Protein AF-A0A662TRU1-F1 (afdb_monomer_lite)

Structure (mmCIF, N/CA/C/O backbone):
data_AF-A0A662TRU1-F1
#
_entry.id   AF-A0A662TRU1-F1
#
loop_
_atom_site.group_PDB
_atom_site.id
_atom_site.type_symbol
_atom_site.label_atom_id
_atom_site.label_alt_id
_atom_site.label_comp_id
_atom_site.label_asym_id
_atom_site.label_entity_id
_atom_site.label_seq_id
_atom_site.pdbx_PDB_ins_code
_atom_site.Cartn_x
_atom_site.Cartn_y
_atom_site.Cartn_z
_atom_site.occupancy
_atom_site.B_iso_or_equiv
_atom_site.auth_seq_id
_atom_site.auth_comp_id
_atom_site.auth_asym_id
_atom_site.auth_atom_id
_atom_site.pdbx_PDB_model_num
ATOM 1 N N . MET A 1 1 ? 1.815 20.758 -7.446 1.00 25.19 1 MET A N 1
ATOM 2 C CA . MET A 1 1 ? 1.432 19.736 -8.444 1.00 25.19 1 MET A CA 1
ATOM 3 C C . MET A 1 1 ? 1.301 18.422 -7.686 1.00 25.19 1 MET A C 1
ATOM 5 O O . MET A 1 1 ? 2.319 17.858 -7.315 1.00 25.19 1 MET A O 1
ATOM 9 N N . ALA A 1 2 ? 0.082 18.032 -7.305 1.00 20.72 2 ALA A N 1
ATOM 10 C CA . ALA A 1 2 ? -0.141 16.818 -6.522 1.00 20.72 2 ALA A CA 1
ATOM 11 C C . ALA A 1 2 ? 0.012 15.602 -7.445 1.00 20.72 2 ALA A C 1
ATOM 13 O O . ALA A 1 2 ? -0.717 15.476 -8.427 1.00 20.72 2 ALA A O 1
ATOM 14 N N . LEU A 1 3 ? 1.005 14.757 -7.174 1.00 23.16 3 LEU A N 1
ATOM 15 C CA . LEU A 1 3 ? 1.163 13.472 -7.842 1.00 23.16 3 LEU A CA 1
ATOM 16 C C . LEU A 1 3 ? 0.065 12.549 -7.297 1.00 23.16 3 LEU A C 1
ATOM 18 O O . LEU A 1 3 ? 0.133 12.122 -6.147 1.00 23.16 3 LEU A O 1
ATOM 22 N N . VAL A 1 4 ? -0.972 12.288 -8.092 1.00 24.61 4 VAL A N 1
ATOM 23 C CA . VAL A 1 4 ? -2.003 11.306 -7.741 1.00 24.61 4 VAL A CA 1
ATOM 24 C C . VAL A 1 4 ? -1.426 9.926 -8.036 1.00 24.61 4 VAL A C 1
ATOM 26 O O . VAL A 1 4 ? -1.382 9.490 -9.183 1.00 24.61 4 VAL A O 1
ATOM 29 N N . VAL A 1 5 ? -0.919 9.257 -6.999 1.00 34.00 5 VAL A N 1
ATOM 30 C CA . VAL A 1 5 ? -0.499 7.855 -7.085 1.00 34.00 5 VAL A CA 1
ATOM 31 C C . VAL A 1 5 ? -1.750 6.991 -6.972 1.00 34.00 5 VAL A C 1
ATOM 33 O O . VAL A 1 5 ? -2.241 6.713 -5.875 1.00 34.00 5 VAL A O 1
ATOM 36 N N . VAL A 1 6 ? -2.282 6.590 -8.127 1.00 34.53 6 VAL A N 1
ATOM 37 C CA . VAL A 1 6 ? -3.329 5.568 -8.208 1.00 34.53 6 VAL A CA 1
ATOM 38 C C . VAL A 1 6 ? -2.664 4.213 -7.985 1.00 34.53 6 VAL A C 1
ATOM 40 O O . VAL A 1 6 ? -2.039 3.646 -8.878 1.00 34.53 6 VAL A O 1
ATOM 43 N N . LEU A 1 7 ? -2.766 3.706 -6.759 1.00 38.41 7 LEU A N 1
ATOM 44 C CA . LEU A 1 7 ? -2.384 2.340 -6.426 1.00 38.41 7 LEU A CA 1
ATOM 45 C C . LEU A 1 7 ? -3.521 1.417 -6.876 1.00 38.41 7 LEU A C 1
ATOM 47 O O . LEU A 1 7 ? -4.502 1.219 -6.165 1.00 38.41 7 LEU A O 1
ATOM 51 N N . ALA A 1 8 ? -3.409 0.871 -8.087 1.00 36.41 8 ALA A N 1
ATOM 52 C CA . ALA A 1 8 ? -4.296 -0.192 -8.541 1.00 36.41 8 ALA A CA 1
ATOM 53 C C . ALA A 1 8 ? -3.913 -1.500 -7.831 1.00 36.41 8 ALA A C 1
ATOM 55 O O . ALA A 1 8 ? -3.116 -2.293 -8.329 1.00 36.41 8 ALA A O 1
ATOM 56 N N . ALA A 1 9 ? -4.466 -1.716 -6.637 1.00 34.03 9 ALA A N 1
ATOM 57 C CA . ALA A 1 9 ? -4.421 -3.005 -5.958 1.00 34.03 9 ALA A CA 1
ATOM 58 C C . ALA A 1 9 ? -5.439 -3.939 -6.622 1.00 34.03 9 ALA A C 1
ATOM 60 O O . ALA A 1 9 ? -6.572 -4.100 -6.174 1.00 34.03 9 ALA A O 1
ATOM 61 N N . SER A 1 10 ? -5.057 -4.528 -7.747 1.00 32.66 10 SER A N 1
ATOM 62 C CA . SER A 1 10 ? -5.876 -5.533 -8.400 1.00 32.66 10 SER A CA 1
ATOM 63 C C . SER A 1 10 ? -5.658 -6.875 -7.692 1.00 32.66 10 SER A C 1
ATOM 65 O O . SER A 1 10 ? -4.722 -7.610 -8.009 1.00 32.66 10 SER A O 1
ATOM 67 N N . LEU A 1 11 ? -6.495 -7.169 -6.692 1.00 26.73 11 LEU A N 1
ATOM 68 C CA . LEU A 1 11 ? -6.514 -8.446 -5.971 1.00 26.73 11 LEU A CA 1
ATOM 69 C C . LEU A 1 11 ? -7.155 -9.504 -6.881 1.00 26.73 11 LEU A C 1
ATOM 71 O O . LEU A 1 11 ? -8.337 -9.824 -6.797 1.00 26.73 11 LEU A O 1
ATOM 75 N N . LEU A 1 12 ? -6.382 -9.945 -7.865 1.00 31.48 12 LEU A N 1
ATOM 76 C CA . LEU A 1 12 ? -6.855 -10.778 -8.955 1.00 31.48 12 LEU A CA 1
ATOM 77 C C . LEU A 1 12 ? -6.530 -12.233 -8.627 1.00 31.48 12 LEU A C 1
ATOM 79 O O . LEU A 1 12 ? -5.406 -12.679 -8.823 1.00 31.48 12 LEU A O 1
ATOM 83 N N . LEU A 1 13 ? -7.534 -12.999 -8.196 1.00 29.88 13 LEU A N 1
ATOM 84 C CA . LEU A 1 13 ? -7.424 -14.450 -7.990 1.00 29.88 13 LEU A CA 1
ATOM 85 C C . LEU A 1 13 ? -7.214 -15.250 -9.304 1.00 29.88 13 LEU A C 1
ATOM 87 O O . LEU A 1 13 ? -7.362 -16.465 -9.315 1.00 29.88 13 LEU A O 1
ATOM 91 N N . SER A 1 14 ? -6.876 -14.590 -10.417 1.00 32.28 14 SER A N 1
ATOM 92 C CA . SER A 1 14 ? -6.551 -15.218 -11.714 1.00 32.28 14 SER A CA 1
ATOM 93 C C . SER A 1 14 ? -6.089 -14.246 -12.808 1.00 32.28 14 SER A C 1
ATOM 95 O O . SER A 1 14 ? -5.758 -14.675 -13.912 1.00 32.28 14 SER A O 1
ATOM 97 N N . ALA A 1 15 ? -6.069 -12.941 -12.562 1.00 33.22 15 ALA A N 1
ATOM 98 C CA . ALA A 1 15 ? -5.999 -11.966 -13.638 1.00 33.22 15 ALA A CA 1
ATOM 99 C C . ALA A 1 15 ? -4.616 -11.273 -13.683 1.00 33.22 15 ALA A C 1
ATOM 101 O O . ALA A 1 15 ? -4.182 -10.561 -12.782 1.00 33.22 15 ALA A O 1
ATOM 102 N N . ARG A 1 16 ? -3.887 -11.537 -14.770 1.00 38.25 16 ARG A N 1
ATOM 103 C CA . ARG A 1 16 ? -2.621 -10.896 -15.133 1.00 38.25 16 ARG A CA 1
ATOM 104 C C . ARG A 1 16 ? -2.857 -9.506 -15.726 1.00 38.25 16 ARG A C 1
ATOM 106 O O . ARG A 1 16 ? -3.224 -9.393 -16.890 1.00 38.25 16 ARG A O 1
ATOM 113 N N . GLY A 1 17 ? -2.515 -8.448 -14.996 1.00 42.28 17 GLY A N 1
ATOM 114 C CA . GLY A 1 17 ? -2.128 -7.196 -15.651 1.00 42.28 17 GLY A CA 1
ATOM 115 C C . GLY A 1 17 ? -0.817 -7.435 -16.402 1.00 42.28 17 GLY A C 1
ATOM 116 O O . GLY A 1 17 ? 0.243 -7.496 -15.776 1.00 42.28 17 GLY A O 1
ATOM 117 N N . GLN A 1 18 ? -0.878 -7.670 -17.715 1.00 41.38 18 GLN A N 1
ATOM 118 C CA . GLN A 1 18 ? 0.330 -7.898 -18.504 1.00 41.38 18 GLN A CA 1
ATOM 119 C C . GLN A 1 18 ? 1.016 -6.559 -18.809 1.00 41.38 18 GLN A C 1
ATOM 121 O O . GLN A 1 18 ? 0.368 -5.668 -19.359 1.00 41.38 18 GLN A O 1
ATOM 126 N N . PRO A 1 19 ? 2.317 -6.390 -18.493 1.00 41.19 19 PRO A N 1
ATOM 127 C CA . PRO A 1 19 ? 3.105 -5.372 -19.172 1.00 41.19 19 PRO A CA 1
ATOM 128 C C . PRO A 1 19 ? 3.114 -5.704 -20.667 1.00 41.19 19 PRO A C 1
ATOM 130 O O . PRO A 1 19 ? 3.144 -6.872 -21.052 1.00 41.19 19 PRO A O 1
ATOM 133 N N . TYR A 1 20 ? 3.082 -4.671 -21.495 1.00 44.59 20 TYR A N 1
ATOM 134 C CA . TYR A 1 20 ? 3.119 -4.777 -22.947 1.00 44.59 20 TYR A CA 1
ATOM 135 C C . TYR A 1 20 ? 4.378 -5.537 -23.424 1.00 44.59 20 TYR A C 1
ATOM 137 O O . TYR A 1 20 ? 5.466 -4.967 -23.476 1.00 44.59 20 TYR A O 1
ATOM 145 N N . GLU A 1 21 ? 4.248 -6.817 -23.788 1.00 40.78 21 GLU A N 1
ATOM 146 C CA . GLU A 1 21 ? 5.167 -7.464 -24.734 1.00 40.78 21 GLU A CA 1
ATOM 147 C C . GLU A 1 21 ? 4.786 -6.953 -26.112 1.00 40.78 21 GLU A C 1
ATOM 149 O O . GLU A 1 21 ? 3.687 -7.248 -26.557 1.00 40.78 21 GLU A O 1
ATOM 154 N N . ARG A 1 22 ? 5.652 -6.148 -26.740 1.00 40.00 22 ARG A N 1
ATOM 155 C CA . ARG A 1 22 ? 5.392 -5.440 -28.001 1.00 40.00 22 ARG A CA 1
ATOM 156 C C . ARG A 1 22 ? 4.859 -6.382 -29.094 1.00 40.00 22 ARG A C 1
ATOM 158 O O . ARG A 1 22 ? 5.680 -7.037 -29.735 1.00 40.00 22 ARG A O 1
ATOM 165 N N . PRO A 1 23 ? 3.544 -6.400 -29.387 1.00 40.12 23 PRO A N 1
ATOM 166 C CA . PRO A 1 23 ? 3.015 -7.069 -30.556 1.00 40.12 23 PRO A CA 1
ATOM 167 C C . PRO A 1 23 ? 3.006 -6.073 -31.722 1.00 40.12 23 PRO A C 1
ATOM 169 O O . PRO A 1 23 ? 2.965 -4.853 -31.534 1.00 40.12 23 PRO A O 1
ATOM 172 N N . GLU A 1 24 ? 3.081 -6.621 -32.930 1.00 40.25 24 GLU A N 1
ATOM 173 C CA . GLU A 1 24 ? 2.986 -5.931 -34.219 1.00 40.25 24 GLU A CA 1
ATOM 174 C C . GLU A 1 24 ? 1.920 -4.820 -34.218 1.00 40.25 24 GLU A C 1
ATOM 176 O O . GLU A 1 24 ? 0.833 -4.986 -33.666 1.00 40.25 24 GLU A O 1
ATOM 181 N N . LEU A 1 25 ? 2.262 -3.688 -34.846 1.00 39.97 25 LEU A N 1
ATOM 182 C CA . LEU A 1 25 ? 1.501 -2.437 -34.963 1.00 39.97 25 LEU A CA 1
ATOM 183 C C . LEU A 1 25 ? 0.017 -2.637 -35.345 1.00 39.97 25 LEU A C 1
ATOM 185 O O . LEU A 1 25 ? -0.397 -2.439 -36.484 1.00 39.97 25 LEU A O 1
ATOM 189 N N . GLY A 1 26 ? -0.811 -2.959 -34.355 1.00 42.31 26 GLY A N 1
ATOM 190 C CA . GLY A 1 26 ? -2.265 -2.986 -34.429 1.00 42.31 26 GLY A CA 1
ATOM 191 C C . GLY A 1 26 ? -2.847 -1.858 -33.587 1.00 42.31 26 GLY A C 1
ATOM 192 O O . GLY A 1 26 ? -2.862 -1.926 -32.364 1.00 42.31 26 GLY A O 1
ATOM 193 N N . LYS A 1 27 ? -3.300 -0.799 -34.261 1.00 45.34 27 LYS A N 1
ATOM 194 C CA . LYS A 1 27 ? -4.052 0.360 -33.746 1.00 45.34 27 LYS A CA 1
ATOM 195 C C . LYS A 1 27 ? -4.907 0.070 -32.496 1.00 45.34 27 LYS A C 1
ATOM 197 O O . LYS A 1 27 ? -5.999 -0.483 -32.608 1.00 45.34 27 LYS A O 1
ATOM 202 N N . PHE A 1 28 ? -4.513 0.605 -31.341 1.00 49.94 28 PHE A N 1
ATOM 203 C CA . PHE A 1 28 ? -5.460 0.855 -30.252 1.00 49.94 28 PHE A CA 1
ATOM 204 C C . PHE A 1 28 ? -6.255 2.131 -30.574 1.00 49.94 28 PHE A C 1
ATOM 206 O O . PHE A 1 28 ? -5.730 3.241 -30.530 1.00 49.94 28 PHE A O 1
ATOM 213 N N . LEU A 1 29 ? -7.533 1.960 -30.919 1.00 54.41 29 LEU A N 1
ATOM 214 C CA . LEU A 1 29 ? -8.466 2.966 -31.460 1.00 54.41 29 LEU A CA 1
ATOM 215 C C . LEU A 1 29 ? -8.799 4.162 -30.537 1.00 54.41 29 LEU A C 1
ATOM 217 O O . LEU A 1 29 ? -9.636 4.986 -30.898 1.00 54.41 29 LEU A O 1
ATOM 221 N N . ARG A 1 30 ? -8.205 4.269 -29.342 1.00 51.66 30 ARG A N 1
ATOM 222 C CA . ARG A 1 30 ? -8.588 5.270 -28.324 1.00 51.66 30 ARG A CA 1
ATOM 223 C C . ARG A 1 30 ? -7.428 5.995 -27.642 1.00 51.66 30 ARG A C 1
ATOM 225 O O . ARG A 1 30 ? -7.673 6.773 -26.725 1.00 51.66 30 ARG A O 1
ATOM 232 N N . LYS A 1 31 ? -6.183 5.798 -28.085 1.00 52.31 31 LYS A N 1
ATOM 233 C CA . LYS A 1 31 ? -5.090 6.679 -27.657 1.00 52.31 31 LYS A CA 1
ATOM 234 C C . LYS A 1 31 ? -5.097 7.919 -28.560 1.00 52.31 31 LYS A C 1
ATOM 236 O O . LYS A 1 31 ? -4.990 7.747 -29.774 1.00 52.31 31 LYS A O 1
ATOM 241 N N . PRO A 1 32 ? -5.245 9.148 -28.031 1.00 49.75 32 PRO A N 1
ATOM 242 C CA . PRO A 1 32 ? -5.100 10.340 -28.856 1.00 49.75 32 PRO A CA 1
ATOM 243 C C . PRO A 1 32 ? -3.694 10.325 -29.458 1.00 49.75 32 PRO A C 1
ATOM 245 O O . PRO A 1 32 ? -2.710 10.252 -28.722 1.00 49.75 32 PRO A O 1
ATOM 248 N N . SER A 1 33 ? -3.603 10.328 -30.790 1.00 54.28 33 SER A N 1
ATOM 249 C CA . SER A 1 33 ? -2.322 10.493 -31.472 1.00 54.28 33 SER A CA 1
ATOM 250 C C . SER A 1 33 ? -1.813 11.885 -31.117 1.00 54.28 33 SER A C 1
ATOM 252 O O . SER A 1 33 ? -2.470 12.867 -31.476 1.00 54.28 33 SER A O 1
ATOM 254 N N . PRO A 1 34 ? -0.673 12.018 -30.424 1.00 60.62 34 PRO A N 1
ATOM 255 C CA . PRO A 1 34 ? 0.048 13.265 -30.516 1.00 60.62 34 PRO A CA 1
ATOM 256 C C . PRO A 1 34 ? 0.610 13.342 -31.945 1.00 60.62 34 PRO A C 1
ATOM 258 O O . PRO A 1 34 ? 0.570 12.369 -32.693 1.00 60.62 34 PRO A O 1
ATOM 261 N N . GLU A 1 35 ? 1.232 14.452 -32.298 1.00 60.59 35 GLU A N 1
ATOM 262 C CA . GLU A 1 35 ? 2.116 14.550 -33.470 1.00 60.59 35 GLU A CA 1
ATOM 263 C C . GLU A 1 35 ? 1.407 14.954 -34.776 1.00 60.59 35 GLU A C 1
ATOM 265 O O . GLU A 1 35 ? 1.214 14.186 -35.715 1.00 60.59 35 GLU A O 1
ATOM 270 N N . GLY A 1 36 ? 1.065 16.247 -34.831 1.00 64.88 36 GLY A N 1
ATOM 271 C CA . GLY A 1 36 ? 1.107 17.031 -36.068 1.00 64.88 36 GLY A CA 1
ATOM 272 C C . GLY A 1 36 ? 2.491 17.674 -36.269 1.00 64.88 36 GLY A C 1
ATOM 273 O O . GLY A 1 36 ? 3.363 17.572 -35.405 1.00 64.88 36 GLY A O 1
ATOM 274 N N . TYR A 1 37 ? 2.694 18.347 -37.407 1.00 73.25 37 TYR A N 1
ATOM 275 C CA . TYR A 1 37 ? 3.931 19.079 -37.713 1.00 73.25 37 TYR A CA 1
ATOM 276 C C . TYR A 1 37 ? 4.229 20.153 -36.654 1.00 73.25 37 TYR A C 1
ATOM 278 O O . TYR A 1 37 ? 3.390 21.009 -36.384 1.00 73.25 37 TYR A O 1
ATOM 286 N N . LEU A 1 38 ? 5.436 20.111 -36.084 1.00 69.62 38 LEU A N 1
ATOM 287 C CA . LEU A 1 38 ? 5.895 21.013 -35.030 1.00 69.62 38 LEU A CA 1
ATOM 288 C C . LEU A 1 38 ? 6.918 22.005 -35.598 1.00 69.62 38 LEU A C 1
ATOM 290 O O . LEU A 1 38 ? 7.914 21.596 -36.195 1.00 69.62 38 LEU A O 1
ATOM 294 N N . ASN A 1 39 ? 6.694 23.304 -35.399 1.00 78.75 39 ASN A N 1
ATOM 295 C CA . ASN A 1 39 ? 7.578 24.361 -35.890 1.00 78.75 39 ASN A CA 1
ATOM 296 C C . ASN A 1 39 ? 7.826 25.408 -34.797 1.00 78.75 39 ASN A C 1
ATOM 298 O O . ASN A 1 39 ? 6.960 26.234 -34.518 1.00 78.75 39 ASN A O 1
ATOM 302 N N . TYR A 1 40 ? 9.034 25.410 -34.229 1.00 81.25 40 TYR A N 1
ATOM 303 C CA . TYR A 1 40 ? 9.415 26.342 -33.161 1.00 81.25 40 TYR A CA 1
ATOM 304 C C . TYR A 1 40 ? 9.702 27.781 -33.629 1.00 81.25 40 TYR A C 1
ATOM 306 O O . TYR A 1 40 ? 9.958 28.659 -32.814 1.00 81.25 40 TYR A O 1
ATOM 314 N N . GLY A 1 41 ? 9.693 28.031 -34.941 1.00 78.62 41 GLY A N 1
ATOM 315 C CA . GLY A 1 41 ? 9.698 29.384 -35.500 1.00 78.62 41 GLY A CA 1
ATOM 316 C C . GLY A 1 41 ? 8.304 30.019 -35.526 1.00 78.62 41 GLY A C 1
ATOM 317 O O . GLY A 1 41 ? 8.192 31.238 -35.583 1.00 78.62 41 GLY A O 1
ATOM 318 N N . LYS A 1 42 ? 7.243 29.200 -35.473 1.00 77.00 42 LYS A N 1
ATOM 319 C CA . LYS A 1 42 ? 5.842 29.638 -35.371 1.00 77.00 42 LYS A CA 1
ATOM 320 C C . LYS A 1 42 ? 5.301 29.524 -33.943 1.00 77.00 42 LYS A C 1
ATOM 322 O O . LYS A 1 42 ? 4.472 30.333 -33.539 1.00 77.00 42 LYS A O 1
ATOM 327 N N . GLU A 1 43 ? 5.735 28.511 -33.202 1.00 78.69 43 GLU A N 1
ATOM 328 C CA . GLU A 1 43 ? 5.292 28.219 -31.839 1.00 78.69 43 GLU A CA 1
ATOM 329 C C . GLU A 1 43 ? 6.457 28.367 -30.859 1.00 78.69 43 GLU A C 1
ATOM 331 O O . GLU A 1 43 ? 7.570 27.941 -31.145 1.00 78.69 43 GLU A O 1
ATOM 336 N N . GLU A 1 44 ? 6.223 28.936 -29.678 1.00 76.06 44 GLU A N 1
ATOM 337 C CA . GLU A 1 44 ? 7.275 29.041 -28.665 1.00 76.06 44 GLU A CA 1
ATOM 338 C C . GLU A 1 44 ? 7.751 27.660 -28.197 1.00 76.06 44 GLU A C 1
ATOM 340 O O . GLU A 1 44 ? 6.964 26.716 -28.050 1.00 76.06 44 GLU A O 1
ATOM 345 N N . TYR A 1 45 ? 9.052 27.551 -27.914 1.00 78.31 45 TYR A N 1
ATOM 346 C CA . TYR A 1 45 ? 9.607 26.338 -27.330 1.00 78.31 45 TYR A CA 1
ATOM 347 C C . TYR A 1 45 ? 8.961 26.070 -25.969 1.00 78.31 45 TYR A C 1
ATOM 349 O O . TYR A 1 45 ? 9.138 26.814 -25.004 1.00 78.31 45 TYR A O 1
ATOM 357 N N . ARG A 1 46 ? 8.228 24.962 -25.880 1.00 65.62 46 ARG A N 1
ATOM 358 C CA . ARG A 1 46 ? 7.684 24.463 -24.619 1.00 65.62 46 ARG A CA 1
ATOM 359 C C . ARG A 1 46 ? 8.731 23.581 -23.963 1.00 65.62 46 ARG A C 1
ATOM 361 O O . ARG A 1 46 ? 9.334 22.737 -24.617 1.00 65.62 46 ARG A O 1
ATOM 368 N N . ALA A 1 47 ? 8.926 23.731 -22.657 1.00 61.25 47 ALA A N 1
ATOM 369 C CA . ALA A 1 47 ? 9.781 22.820 -21.911 1.00 61.25 47 ALA A CA 1
ATOM 370 C C . ALA A 1 47 ? 9.164 21.411 -21.916 1.00 61.25 47 ALA A C 1
ATOM 372 O O . ALA A 1 47 ? 8.278 21.095 -21.117 1.00 61.25 47 ALA A O 1
ATOM 373 N N . TYR A 1 48 ? 9.637 20.552 -22.817 1.00 60.91 48 TYR A N 1
ATOM 374 C CA . TYR A 1 48 ? 9.307 19.135 -22.791 1.00 60.91 48 TYR A CA 1
ATOM 375 C C . TYR A 1 48 ? 10.027 18.524 -21.598 1.00 60.91 48 TYR A C 1
ATOM 377 O O . TYR A 1 48 ? 11.253 18.404 -21.579 1.00 60.91 48 TYR A O 1
ATOM 385 N N . ARG A 1 49 ? 9.267 18.155 -20.564 1.00 52.16 49 ARG A N 1
ATOM 386 C CA . ARG A 1 49 ? 9.823 17.340 -19.483 1.00 52.16 49 ARG A CA 1
ATOM 387 C C . ARG A 1 49 ? 10.399 16.078 -20.114 1.00 52.16 49 ARG A C 1
ATOM 389 O O . ARG A 1 49 ? 9.760 15.495 -20.992 1.00 52.16 49 ARG A O 1
ATOM 396 N N . ARG A 1 50 ? 11.585 15.655 -19.656 1.00 57.22 50 ARG A N 1
ATOM 397 C CA . ARG A 1 50 ? 12.128 14.326 -19.967 1.00 57.22 50 ARG A CA 1
ATOM 398 C C . ARG A 1 50 ? 10.977 13.340 -19.810 1.00 57.22 50 ARG A C 1
ATOM 400 O O . ARG A 1 50 ? 10.396 13.282 -18.727 1.00 57.22 50 ARG A O 1
ATOM 407 N N . LYS A 1 51 ? 10.606 12.644 -20.892 1.00 56.50 51 LYS A N 1
ATOM 408 C CA . LYS A 1 51 ? 9.543 11.641 -20.834 1.00 56.50 51 LYS A CA 1
ATOM 409 C C . LYS A 1 51 ? 9.972 10.646 -19.759 1.00 56.50 51 LYS A C 1
ATOM 411 O O . LYS A 1 51 ? 10.966 9.941 -19.926 1.00 56.50 51 LYS A O 1
ATOM 416 N N . LEU A 1 52 ? 9.288 10.665 -18.614 1.00 62.84 52 LEU A N 1
ATOM 417 C CA . LEU A 1 52 ? 9.335 9.526 -17.713 1.00 62.84 52 LEU A CA 1
ATOM 418 C C . LEU A 1 52 ? 8.875 8.329 -18.553 1.00 62.84 52 LEU A C 1
ATOM 420 O O . LEU A 1 52 ? 7.998 8.483 -19.409 1.00 62.84 52 LEU A O 1
ATOM 424 N N . ARG A 1 53 ? 9.484 7.158 -18.360 1.00 66.25 53 ARG A N 1
ATOM 425 C CA . ARG A 1 53 ? 8.927 5.936 -18.936 1.00 66.25 53 ARG A CA 1
ATOM 426 C C . ARG A 1 53 ? 7.574 5.729 -18.264 1.00 66.25 53 ARG A C 1
ATOM 428 O O . ARG A 1 53 ? 7.510 5.480 -17.063 1.00 66.25 53 ARG A O 1
ATOM 435 N N . VAL A 1 54 ? 6.520 5.970 -19.026 1.00 70.00 54 VAL A N 1
ATOM 436 C CA . VAL A 1 54 ? 5.135 5.878 -18.590 1.00 70.00 54 VAL A CA 1
ATOM 437 C C . VAL A 1 54 ? 4.459 4.961 -19.589 1.00 70.00 54 VAL A C 1
ATOM 439 O O . VAL A 1 54 ? 4.324 5.296 -20.766 1.00 70.00 54 VAL A O 1
ATOM 442 N N . ASP A 1 55 ? 4.095 3.783 -19.112 1.00 75.06 55 ASP A N 1
ATOM 443 C CA . ASP A 1 55 ? 3.446 2.763 -19.909 1.00 75.06 55 ASP A CA 1
ATOM 444 C C . ASP A 1 55 ? 1.930 2.984 -19.853 1.00 75.06 55 ASP A C 1
ATOM 446 O O . ASP A 1 55 ? 1.379 3.278 -18.786 1.00 75.06 55 ASP A O 1
ATOM 450 N N . PRO A 1 56 ? 1.222 2.883 -20.986 1.00 74.94 56 PRO A N 1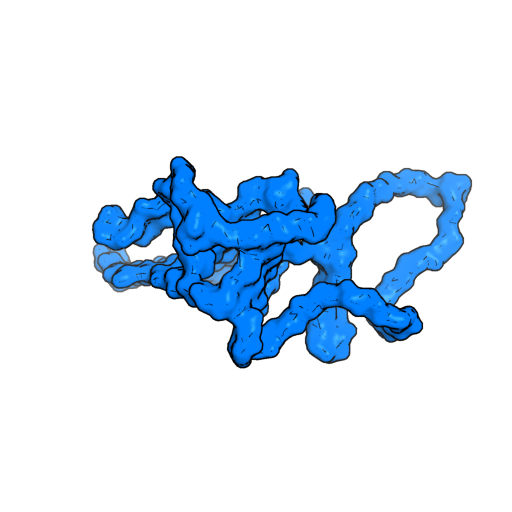
ATOM 451 C CA . PRO A 1 56 ? -0.227 2.864 -20.971 1.00 74.94 56 PRO A CA 1
ATOM 452 C C . PRO A 1 56 ? -0.719 1.515 -20.430 1.00 74.94 56 PRO A C 1
ATOM 454 O O . PRO A 1 56 ? -0.282 0.452 -20.869 1.00 74.94 56 PRO A O 1
ATOM 457 N N . TRP A 1 57 ? -1.661 1.574 -19.499 1.00 72.62 57 TRP A N 1
ATOM 458 C CA . TRP A 1 57 ? -2.331 0.432 -18.895 1.00 72.62 57 TRP A CA 1
ATOM 459 C C . TRP A 1 57 ? -3.750 0.333 -19.425 1.00 72.62 57 TRP A C 1
ATOM 461 O O . TRP A 1 57 ? -4.468 1.333 -19.504 1.00 72.62 57 TRP A O 1
ATOM 471 N N . TYR A 1 58 ? -4.153 -0.889 -19.748 1.00 79.19 58 TYR A N 1
ATOM 472 C CA . TYR A 1 58 ? -5.463 -1.199 -20.298 1.00 79.19 58 TYR A CA 1
ATOM 473 C C . TYR A 1 58 ? -6.146 -2.281 -19.464 1.00 79.19 58 TYR A C 1
ATOM 475 O O . TYR A 1 58 ? -5.480 -3.066 -18.785 1.00 79.19 58 TYR A O 1
ATOM 483 N N . ASP A 1 59 ? -7.474 -2.314 -19.510 1.00 77.81 59 ASP A N 1
ATOM 484 C CA . ASP A 1 59 ? -8.248 -3.443 -19.002 1.00 77.81 59 ASP A CA 1
ATOM 485 C C . ASP A 1 59 ? -8.204 -4.638 -19.980 1.00 77.81 59 ASP A C 1
ATOM 487 O O . ASP A 1 59 ? -7.638 -4.562 -21.074 1.00 77.81 59 ASP A O 1
ATOM 491 N N . TYR A 1 60 ? -8.835 -5.754 -19.603 1.00 68.62 60 TYR A N 1
ATOM 492 C CA . TYR A 1 60 ? -8.939 -6.944 -20.462 1.00 68.62 60 TYR A CA 1
ATOM 493 C C . TYR A 1 60 ? -9.724 -6.719 -21.755 1.00 68.62 60 TYR A C 1
ATOM 495 O O . TYR A 1 60 ? -9.558 -7.473 -22.710 1.00 68.62 60 TYR A O 1
ATOM 503 N N . PHE A 1 61 ? -10.582 -5.704 -21.788 1.00 78.44 61 PHE A N 1
ATOM 504 C CA . PHE A 1 61 ? -11.366 -5.338 -22.960 1.00 78.44 61 PHE A CA 1
ATOM 505 C C . PHE A 1 61 ? -10.612 -4.356 -23.875 1.00 78.44 61 PHE A C 1
ATOM 507 O O . PHE A 1 61 ? -11.146 -3.947 -24.904 1.00 78.44 61 PHE A O 1
ATOM 514 N N . GLY A 1 62 ? -9.375 -3.979 -23.527 1.00 70.19 62 GLY A N 1
ATOM 515 C CA . GLY A 1 62 ? -8.560 -3.024 -24.274 1.00 70.19 62 GLY A CA 1
ATOM 516 C C . GLY A 1 62 ? -8.942 -1.557 -24.044 1.00 70.19 62 GLY A C 1
ATOM 517 O O . GLY A 1 62 ? -8.500 -0.689 -24.800 1.00 70.19 62 GLY A O 1
ATOM 518 N N . ASN A 1 63 ? -9.749 -1.243 -23.026 1.00 75.06 63 ASN A N 1
ATOM 519 C CA . ASN A 1 63 ? -10.021 0.136 -22.629 1.00 75.06 63 ASN A CA 1
ATOM 520 C C . ASN A 1 63 ? -8.834 0.710 -21.861 1.00 75.06 63 ASN A C 1
ATOM 522 O O . ASN A 1 63 ? -8.255 0.054 -20.999 1.00 75.06 63 ASN A O 1
ATOM 526 N N . PHE A 1 64 ? -8.494 1.962 -22.158 1.00 74.50 64 PHE A N 1
ATOM 527 C CA . PHE A 1 64 ? -7.440 2.686 -21.461 1.00 74.50 64 PHE A CA 1
ATOM 528 C C . PHE A 1 64 ? -7.838 2.954 -20.005 1.00 74.50 64 PHE A C 1
ATOM 530 O O . PHE A 1 64 ? -8.888 3.544 -19.754 1.00 74.50 64 PHE A O 1
ATOM 537 N N . LEU A 1 65 ? -6.991 2.539 -19.064 1.00 74.81 65 LEU A N 1
ATOM 538 C CA . LEU A 1 65 ? -7.169 2.784 -17.634 1.00 74.81 65 LEU A CA 1
ATOM 539 C C . LEU A 1 65 ? -6.347 3.989 -17.181 1.00 74.81 65 LEU A C 1
ATOM 541 O O . LEU A 1 65 ? -6.889 4.928 -16.603 1.00 74.81 65 LEU A O 1
ATOM 545 N N . MET A 1 66 ? -5.034 3.955 -17.423 1.00 76.56 66 MET A N 1
ATOM 546 C CA . MET A 1 66 ? -4.111 5.001 -16.979 1.00 76.56 66 MET A CA 1
ATOM 547 C C . MET A 1 66 ? -2.769 4.941 -17.705 1.00 76.56 66 MET A C 1
ATOM 549 O O . MET A 1 66 ? -2.419 3.944 -18.324 1.00 76.56 66 MET A O 1
ATOM 553 N N . GLU A 1 67 ? -1.986 6.006 -17.578 1.00 75.56 67 GLU A N 1
ATOM 554 C CA . GLU A 1 67 ? -0.576 6.056 -17.959 1.00 75.56 67 GLU A CA 1
ATOM 555 C C . GLU A 1 67 ? 0.264 6.060 -16.668 1.00 75.56 67 GLU A C 1
ATOM 557 O O . GLU A 1 67 ? 0.089 6.934 -15.819 1.00 75.56 67 GLU A O 1
ATOM 562 N N . GLY A 1 68 ? 1.147 5.069 -16.484 1.00 77.06 68 GLY A N 1
ATOM 563 C CA . GLY A 1 68 ? 1.948 4.916 -15.261 1.00 77.06 68 GLY A CA 1
ATOM 564 C C . GLY A 1 68 ? 3.141 3.967 -15.415 1.00 77.06 68 GLY A C 1
ATOM 565 O O . GLY A 1 68 ? 3.340 3.370 -16.464 1.00 77.06 68 GLY A O 1
ATOM 566 N N . PHE A 1 69 ? 3.945 3.798 -14.368 1.00 75.19 69 PHE A N 1
ATOM 567 C CA . PHE A 1 69 ? 5.038 2.814 -14.324 1.00 75.19 69 PHE A CA 1
ATOM 568 C C . PHE A 1 69 ? 4.729 1.724 -13.289 1.00 75.19 69 PHE A C 1
ATOM 570 O O . PHE A 1 69 ? 4.066 1.968 -12.280 1.00 75.19 69 PHE A O 1
ATOM 577 N N . SER A 1 70 ? 5.227 0.509 -13.523 1.00 75.31 70 SER A N 1
ATOM 578 C CA . SER A 1 70 ? 5.058 -0.617 -12.598 1.00 75.31 70 SER A CA 1
ATOM 579 C C . SER A 1 70 ? 6.102 -0.555 -11.482 1.00 75.31 70 SER A C 1
ATOM 581 O O . SER A 1 70 ? 7.163 -1.141 -11.626 1.00 75.31 70 SER A O 1
ATOM 583 N N . ALA A 1 71 ? 5.825 0.111 -10.360 1.00 72.38 71 ALA A N 1
ATOM 584 C CA . ALA A 1 71 ? 6.794 0.181 -9.257 1.00 72.38 71 ALA A CA 1
ATOM 585 C C . ALA A 1 71 ? 7.054 -1.193 -8.603 1.00 72.38 71 ALA A C 1
ATOM 587 O O . ALA A 1 71 ? 8.197 -1.610 -8.424 1.00 72.38 71 ALA A O 1
ATOM 588 N N . PHE A 1 72 ? 5.976 -1.910 -8.293 1.00 74.75 72 PHE A N 1
ATOM 589 C CA . PHE A 1 72 ? 5.992 -3.215 -7.643 1.00 74.75 72 PHE A CA 1
ATOM 590 C C . PHE A 1 72 ? 4.988 -4.133 -8.335 1.00 74.75 72 PHE A C 1
ATOM 592 O O . PHE A 1 72 ? 3.864 -3.724 -8.627 1.00 74.75 72 PHE A O 1
ATOM 599 N N . ARG A 1 73 ? 5.377 -5.384 -8.573 1.00 79.06 73 ARG A N 1
ATOM 600 C CA . ARG A 1 73 ? 4.486 -6.434 -9.062 1.00 79.06 73 ARG A CA 1
ATOM 601 C C . ARG A 1 73 ? 4.754 -7.720 -8.305 1.00 79.06 73 ARG A C 1
ATOM 603 O O . ARG A 1 73 ? 5.893 -8.164 -8.250 1.00 79.06 73 ARG A O 1
ATOM 610 N N . LEU A 1 74 ? 3.688 -8.336 -7.814 1.00 78.50 74 LEU A N 1
ATOM 611 C CA . LEU A 1 74 ? 3.676 -9.708 -7.329 1.00 78.50 74 LEU A CA 1
ATOM 612 C C . LEU A 1 74 ? 2.793 -10.532 -8.270 1.00 78.50 74 LEU A C 1
ATOM 614 O O . LEU A 1 74 ? 1.645 -10.166 -8.512 1.00 78.50 74 LEU A O 1
ATOM 618 N N . SER A 1 75 ? 3.328 -11.621 -8.812 1.00 82.06 75 SER A N 1
ATOM 619 C CA . SER A 1 75 ? 2.619 -12.554 -9.685 1.00 82.06 75 SER A CA 1
ATOM 620 C C . SER A 1 75 ? 2.750 -13.963 -9.127 1.00 82.06 75 SER A C 1
ATOM 622 O O . SER A 1 75 ? 3.860 -14.439 -8.930 1.00 82.06 75 SER A O 1
ATOM 624 N N . GLU A 1 76 ? 1.627 -14.647 -8.940 1.00 79.50 76 GLU A N 1
ATOM 625 C CA . GLU A 1 76 ? 1.582 -16.036 -8.481 1.00 79.50 76 GLU A CA 1
ATOM 626 C C . GLU A 1 76 ? 1.019 -16.931 -9.587 1.00 79.50 76 GLU A C 1
ATOM 628 O O . GLU A 1 76 ? 0.028 -16.585 -10.237 1.00 79.50 76 GLU A O 1
ATOM 633 N N . ARG A 1 77 ? 1.636 -18.093 -9.809 1.00 80.31 77 ARG A N 1
ATOM 634 C CA . ARG A 1 77 ? 1.152 -19.104 -10.750 1.00 80.31 77 ARG A CA 1
ATOM 635 C C . ARG A 1 77 ? 1.217 -20.491 -10.111 1.00 80.31 77 ARG A C 1
ATOM 637 O O . ARG A 1 77 ? 2.256 -20.912 -9.614 1.00 80.31 77 ARG A O 1
ATOM 644 N N . ARG A 1 78 ? 0.117 -21.248 -10.173 1.00 76.75 78 ARG A N 1
ATOM 645 C CA . ARG A 1 78 ? 0.065 -22.641 -9.701 1.00 76.75 78 ARG A CA 1
ATOM 646 C C . ARG A 1 78 ? -0.455 -23.573 -10.809 1.00 76.75 78 ARG A C 1
ATOM 648 O O . ARG A 1 78 ? -1.591 -23.375 -11.234 1.00 76.75 78 ARG A O 1
ATOM 655 N N . PRO A 1 79 ? 0.342 -24.560 -11.280 1.00 75.31 79 PRO A N 1
ATOM 656 C CA . PRO A 1 79 ? 1.778 -24.760 -11.012 1.00 75.31 79 PRO A CA 1
ATOM 657 C C . PRO A 1 79 ? 2.627 -23.665 -11.692 1.00 75.31 79 PRO A C 1
ATOM 659 O O . PRO A 1 79 ? 2.275 -23.216 -12.782 1.00 75.31 79 PRO A O 1
ATOM 662 N N . GLY A 1 80 ? 3.730 -23.215 -11.079 1.00 72.31 80 GLY A N 1
ATOM 663 C CA . GLY A 1 80 ? 4.600 -22.201 -11.707 1.00 72.31 80 GLY A CA 1
ATOM 664 C C . GLY A 1 80 ? 5.265 -21.156 -10.804 1.00 72.31 80 GLY A C 1
ATOM 665 O O . GLY A 1 80 ? 5.894 -20.254 -11.347 1.00 72.31 80 GLY A O 1
ATOM 666 N N . GLY A 1 81 ? 5.142 -21.266 -9.480 1.00 77.50 81 GLY A N 1
ATOM 667 C CA . GLY A 1 81 ? 5.852 -20.424 -8.516 1.00 77.50 81 GLY A CA 1
ATOM 668 C C . GLY A 1 81 ? 5.350 -18.980 -8.427 1.00 77.50 81 GLY A C 1
ATOM 669 O O . GLY A 1 81 ? 4.292 -18.612 -8.942 1.00 77.50 81 GLY A O 1
ATOM 670 N N . SER A 1 82 ? 6.145 -18.171 -7.742 1.00 77.69 82 SER A N 1
ATOM 671 C CA . SER A 1 82 ? 5.858 -16.800 -7.358 1.00 77.69 82 SER A CA 1
ATOM 672 C C . SER A 1 82 ? 6.952 -15.870 -7.814 1.00 77.69 82 SER A C 1
ATOM 674 O O . SER A 1 82 ? 8.120 -16.054 -7.480 1.00 77.69 82 SER A O 1
ATOM 676 N N . GLU A 1 83 ? 6.579 -14.768 -8.437 1.00 79.62 83 GLU A N 1
ATOM 677 C CA . GLU A 1 83 ? 7.512 -13.778 -8.944 1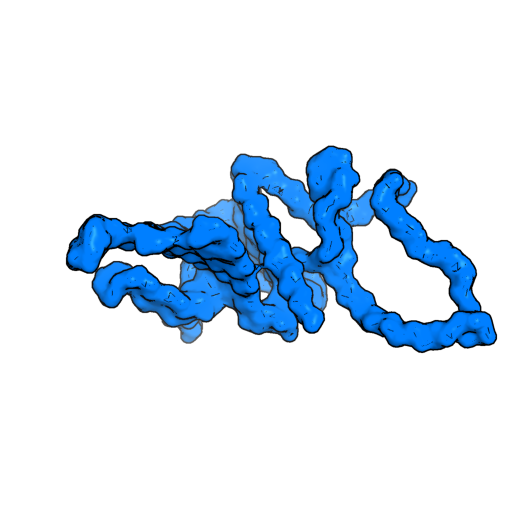.00 79.62 83 GLU A CA 1
ATOM 678 C C . GLU A 1 83 ? 7.211 -12.390 -8.376 1.00 79.62 83 GLU A C 1
ATOM 680 O O . GLU A 1 83 ? 6.104 -11.869 -8.521 1.00 79.62 83 GLU A O 1
ATOM 685 N N . ILE A 1 84 ? 8.216 -11.764 -7.760 1.00 78.06 84 ILE A N 1
ATOM 686 C CA . ILE A 1 84 ? 8.203 -10.339 -7.426 1.00 78.06 84 ILE A CA 1
ATOM 687 C C . ILE A 1 84 ? 9.098 -9.603 -8.411 1.00 78.06 84 ILE A C 1
ATOM 689 O O . ILE A 1 84 ? 10.244 -9.985 -8.624 1.00 78.06 84 ILE A O 1
ATOM 693 N N . THR A 1 85 ? 8.593 -8.517 -8.987 1.00 74.94 85 THR A N 1
ATOM 694 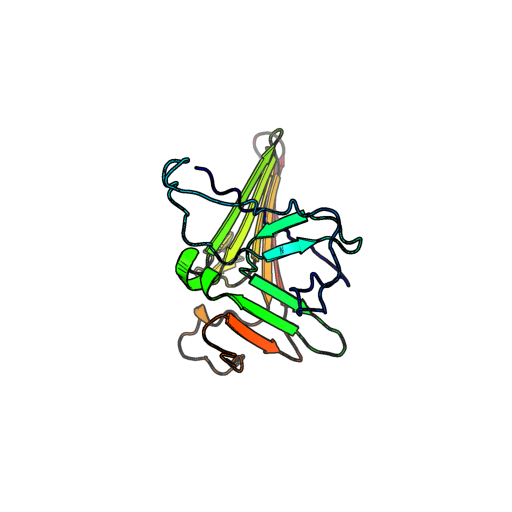C CA . THR A 1 85 ? 9.379 -7.575 -9.786 1.00 74.94 85 THR A CA 1
ATOM 695 C C . THR A 1 85 ? 9.291 -6.186 -9.159 1.00 74.94 85 THR A C 1
ATOM 697 O O . THR A 1 85 ? 8.192 -5.675 -8.936 1.00 74.94 85 THR A O 1
ATOM 700 N N . LYS A 1 86 ? 10.446 -5.578 -8.883 1.00 74.62 86 LYS A N 1
ATOM 701 C CA . LYS A 1 86 ? 10.593 -4.198 -8.404 1.00 74.62 86 LYS A CA 1
ATOM 702 C C . LYS A 1 86 ? 11.364 -3.406 -9.451 1.00 74.62 86 LYS A C 1
ATOM 704 O O . LYS A 1 86 ? 12.482 -3.777 -9.801 1.00 74.62 86 LYS A O 1
ATOM 709 N N . ASP A 1 87 ? 10.766 -2.345 -9.968 1.00 73.88 87 ASP A N 1
ATOM 710 C CA . ASP A 1 87 ? 11.407 -1.507 -10.982 1.00 73.88 87 ASP A CA 1
ATOM 711 C C . ASP A 1 87 ? 12.487 -0.618 -10.356 1.00 73.88 87 ASP A C 1
ATOM 713 O O . ASP A 1 87 ? 12.370 -0.215 -9.199 1.00 73.88 87 ASP A O 1
ATOM 717 N N . MET A 1 88 ? 13.529 -0.257 -11.100 1.00 72.69 88 MET A N 1
ATOM 718 C CA . MET A 1 88 ? 14.551 0.663 -10.598 1.00 72.69 88 MET A CA 1
ATOM 719 C C . MET A 1 88 ? 13.945 2.017 -10.199 1.00 72.69 88 MET A C 1
ATOM 721 O O . MET A 1 88 ? 14.440 2.652 -9.273 1.00 72.69 88 MET A O 1
ATOM 725 N N . ILE A 1 89 ? 12.839 2.441 -10.822 1.00 72.12 89 ILE A N 1
ATOM 726 C CA . ILE A 1 89 ? 12.098 3.646 -10.419 1.00 72.12 89 ILE A CA 1
ATOM 727 C C . ILE A 1 89 ? 11.617 3.558 -8.957 1.00 72.12 89 ILE A C 1
ATOM 729 O O . ILE A 1 89 ? 11.641 4.562 -8.245 1.00 72.12 89 ILE A O 1
ATOM 733 N N . TYR A 1 90 ? 11.229 2.372 -8.477 1.00 69.44 90 TYR A N 1
ATOM 734 C CA . TYR A 1 90 ? 10.805 2.162 -7.087 1.00 69.44 90 TYR A CA 1
ATOM 735 C C . TYR A 1 90 ? 11.940 2.440 -6.089 1.00 69.44 90 TYR A C 1
ATOM 737 O O . TYR A 1 90 ? 11.725 3.089 -5.066 1.00 69.44 90 TYR A O 1
ATOM 745 N N . GLN A 1 91 ? 13.167 2.038 -6.420 1.00 70.62 91 GLN A N 1
ATOM 746 C CA . GLN A 1 91 ? 14.352 2.364 -5.623 1.00 70.62 91 GLN A CA 1
ATOM 747 C C . GLN A 1 91 ? 14.772 3.826 -5.795 1.00 70.62 91 GLN A C 1
ATOM 749 O O . GLN A 1 91 ? 14.929 4.543 -4.813 1.00 70.62 91 GLN A O 1
ATOM 754 N N . ALA A 1 92 ? 14.929 4.277 -7.039 1.00 72.81 92 ALA A N 1
ATOM 755 C CA . ALA A 1 92 ? 15.551 5.554 -7.366 1.00 72.81 92 ALA A CA 1
ATOM 756 C C . ALA A 1 92 ? 14.681 6.774 -7.037 1.00 72.81 92 ALA A C 1
ATOM 758 O O . ALA A 1 92 ? 15.222 7.836 -6.738 1.00 72.81 92 ALA A O 1
ATOM 759 N N . TRP A 1 93 ? 13.353 6.666 -7.151 1.00 75.44 93 TRP A N 1
ATOM 760 C CA . TRP A 1 93 ? 12.443 7.806 -6.954 1.00 75.44 93 TRP A CA 1
ATOM 761 C C . TRP A 1 93 ? 11.571 7.675 -5.711 1.00 75.44 93 TRP A C 1
ATOM 763 O O . TRP A 1 93 ? 11.217 8.693 -5.121 1.00 75.44 93 TRP A O 1
ATOM 773 N N . PHE A 1 94 ? 11.231 6.448 -5.310 1.00 73.38 94 PHE A N 1
ATOM 774 C CA . PHE A 1 94 ? 10.364 6.194 -4.156 1.00 73.38 94 PHE A CA 1
ATOM 775 C C . PHE A 1 94 ? 11.123 5.720 -2.918 1.00 73.38 94 PHE A C 1
ATOM 777 O O . PHE A 1 94 ? 10.496 5.519 -1.884 1.00 73.38 94 PHE A O 1
ATOM 784 N N . ASN A 1 95 ? 12.450 5.549 -2.986 1.00 79.31 95 ASN A N 1
ATOM 785 C CA . ASN A 1 95 ? 13.265 5.054 -1.871 1.00 79.31 95 ASN A CA 1
ATOM 786 C C . ASN A 1 95 ? 12.684 3.778 -1.234 1.00 79.31 95 ASN A C 1
ATOM 788 O O . ASN A 1 95 ? 12.678 3.632 -0.015 1.00 79.31 95 ASN A O 1
ATOM 792 N N . ASN A 1 96 ? 12.160 2.864 -2.059 1.00 79.88 96 ASN A N 1
ATOM 793 C CA . ASN A 1 96 ? 11.484 1.643 -1.613 1.00 79.88 96 ASN A CA 1
ATOM 794 C C . ASN A 1 96 ? 10.257 1.866 -0.714 1.00 79.88 96 ASN A C 1
ATOM 796 O O . ASN A 1 96 ? 9.973 1.024 0.138 1.00 79.88 96 ASN A O 1
ATOM 800 N N . LEU A 1 97 ? 9.548 2.987 -0.863 1.00 84.69 97 LEU A N 1
ATOM 801 C CA . LEU A 1 97 ? 8.342 3.279 -0.098 1.00 84.69 97 LEU A CA 1
ATOM 802 C C . LEU A 1 97 ? 7.319 4.038 -0.946 1.00 84.69 97 LEU A C 1
ATOM 804 O O . LEU A 1 97 ? 7.514 5.186 -1.339 1.00 84.69 97 LEU A O 1
ATOM 808 N N . VAL A 1 98 ? 6.174 3.406 -1.179 1.00 86.00 98 VAL A N 1
ATOM 809 C CA . VAL A 1 98 ? 5.029 4.006 -1.865 1.00 86.00 98 VAL A CA 1
ATOM 810 C C . VAL A 1 98 ? 3.846 4.022 -0.912 1.00 86.00 98 VAL A C 1
ATOM 812 O O . VAL A 1 98 ? 3.444 2.981 -0.401 1.00 86.00 98 VAL A O 1
ATOM 815 N N . ILE A 1 99 ? 3.271 5.203 -0.696 1.00 89.94 99 ILE A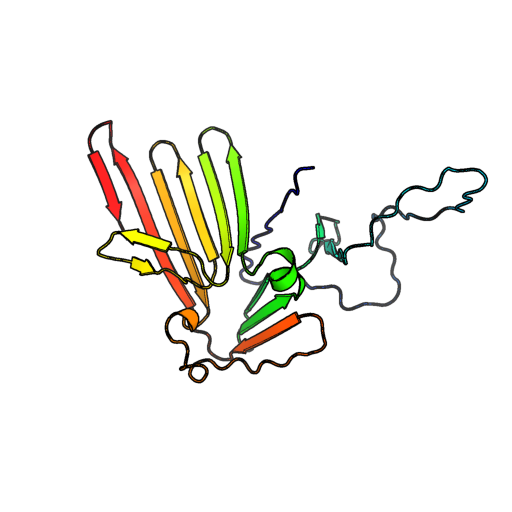 N 1
ATOM 816 C CA . ILE A 1 99 ? 2.094 5.402 0.151 1.00 89.94 99 ILE A CA 1
ATOM 817 C C . ILE A 1 99 ? 1.012 6.064 -0.697 1.00 89.94 99 ILE A C 1
ATOM 819 O O . ILE A 1 99 ? 1.229 7.138 -1.257 1.00 89.94 99 ILE A O 1
ATOM 823 N N . SER A 1 100 ? -0.161 5.445 -0.767 1.00 89.31 100 SER A N 1
ATOM 824 C CA . SER A 1 100 ? -1.378 6.076 -1.274 1.00 89.31 100 SER A CA 1
ATOM 825 C C . SER A 1 100 ? -2.377 6.203 -0.139 1.00 89.31 100 SER A C 1
ATOM 827 O O . SER A 1 100 ? -2.563 5.273 0.643 1.00 89.31 100 SER A O 1
ATOM 829 N N . LYS A 1 101 ? -2.996 7.373 -0.027 1.00 93.12 101 LYS A N 1
ATOM 830 C CA . LYS A 1 101 ? -3.991 7.672 0.995 1.00 93.12 101 LYS A CA 1
ATOM 831 C C . LYS A 1 101 ? -5.227 8.238 0.322 1.00 93.12 101 LYS A C 1
ATOM 833 O O . LYS A 1 101 ? -5.116 9.167 -0.472 1.00 93.12 101 LYS A O 1
ATOM 838 N N . ASP A 1 102 ? -6.378 7.711 0.704 1.00 93.56 102 ASP A N 1
ATOM 839 C CA . ASP A 1 102 ? -7.682 8.199 0.280 1.00 93.56 102 ASP A CA 1
ATOM 840 C C . ASP A 1 102 ? -8.577 8.429 1.504 1.00 93.56 102 ASP A C 1
ATOM 842 O O . ASP A 1 102 ? -8.419 7.794 2.551 1.00 93.56 102 ASP A O 1
ATOM 846 N N . SER A 1 103 ? -9.485 9.392 1.413 1.00 95.12 103 SER A N 1
ATOM 847 C CA . SER A 1 103 ? -10.427 9.703 2.481 1.00 95.12 103 SER A CA 1
ATOM 848 C C . SER A 1 103 ? -11.693 10.318 1.924 1.00 95.12 103 SER A C 1
ATOM 850 O O . SER A 1 103 ? -11.639 11.322 1.215 1.00 95.12 103 SER A O 1
ATOM 852 N N . TYR A 1 104 ? -12.835 9.770 2.321 1.00 93.31 104 TYR A N 1
ATOM 853 C CA . TYR A 1 104 ? -14.142 10.238 1.891 1.00 93.31 104 TYR A CA 1
ATOM 854 C C . TYR A 1 104 ? -15.177 10.003 2.992 1.00 93.31 104 TYR A C 1
ATOM 856 O O . TYR A 1 104 ? -15.126 8.997 3.686 1.00 93.31 104 TYR A O 1
ATOM 864 N N . GLY A 1 105 ? -16.124 10.927 3.181 1.00 89.88 105 GLY A N 1
ATOM 865 C CA . GLY A 1 105 ? -17.318 10.682 4.007 1.00 89.88 105 GLY A CA 1
ATOM 866 C C . GLY A 1 105 ? -17.061 10.164 5.433 1.00 89.88 105 GLY A C 1
ATOM 867 O O . GLY A 1 105 ? -17.828 9.346 5.932 1.00 89.88 105 GLY A O 1
ATOM 868 N N . GLY A 1 106 ? -15.975 10.597 6.083 1.00 92.00 106 GLY A N 1
ATOM 869 C CA . GLY A 1 106 ? -15.624 10.185 7.448 1.00 92.00 106 GLY A CA 1
ATOM 870 C C . GLY A 1 106 ? -14.837 8.875 7.562 1.00 92.00 106 GLY A C 1
ATOM 871 O O . GLY A 1 106 ? -14.449 8.511 8.672 1.00 92.00 106 GLY A O 1
ATOM 872 N N . TRP A 1 107 ? -14.548 8.187 6.457 1.00 95.88 107 TRP A N 1
ATOM 873 C CA . TRP A 1 107 ? -13.572 7.100 6.430 1.00 95.88 107 TRP A CA 1
ATOM 874 C C . TRP A 1 107 ? -12.276 7.541 5.744 1.00 95.88 107 TRP A C 1
ATOM 876 O O . TRP A 1 107 ? -12.240 8.494 4.964 1.00 95.88 107 TRP A O 1
ATOM 886 N N . SER A 1 108 ? -11.179 6.864 6.067 1.00 97.19 108 SER A N 1
ATOM 887 C CA . SER A 1 108 ? -9.906 7.031 5.370 1.00 97.19 108 SER A CA 1
ATOM 888 C C . SER A 1 108 ? -9.183 5.706 5.253 1.00 97.19 108 SER A C 1
ATOM 890 O O . SER A 1 108 ? -9.344 4.818 6.088 1.00 97.19 108 SER A O 1
ATOM 892 N N . THR A 1 109 ? -8.386 5.572 4.207 1.00 96.75 109 THR A N 1
ATOM 893 C CA . THR A 1 109 ? -7.588 4.392 3.954 1.00 96.75 109 THR A CA 1
ATOM 894 C C . THR A 1 109 ? -6.197 4.774 3.492 1.00 96.75 109 THR A C 1
ATOM 896 O O . THR A 1 109 ? -6.018 5.773 2.801 1.00 96.75 109 THR A O 1
ATOM 899 N N . THR A 1 110 ? -5.198 4.005 3.908 1.00 96.50 110 THR A N 1
ATOM 900 C CA . THR A 1 110 ? -3.813 4.176 3.478 1.00 96.50 110 THR A CA 1
ATOM 901 C C . THR A 1 110 ? -3.276 2.834 3.023 1.00 96.50 110 THR A C 1
ATOM 903 O O . THR A 1 110 ? -3.273 1.880 3.794 1.00 96.50 110 THR A O 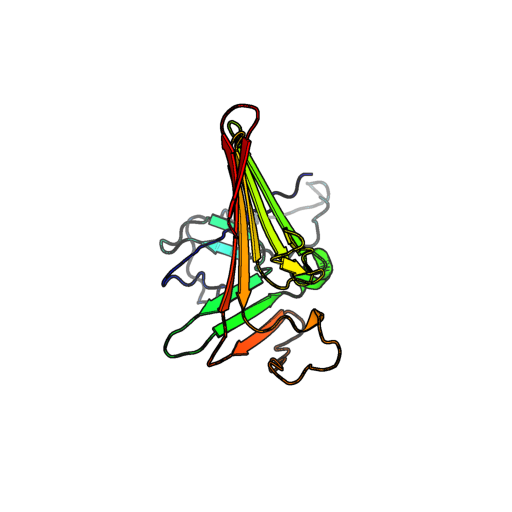1
ATOM 906 N N . PHE A 1 111 ? -2.810 2.757 1.787 1.00 93.12 111 PHE A N 1
ATOM 907 C CA . PHE A 1 111 ? -2.117 1.600 1.245 1.00 93.12 111 PHE A CA 1
ATOM 908 C C . PHE A 1 111 ? -0.633 1.930 1.121 1.00 93.12 111 PHE A C 1
ATOM 910 O O . PHE A 1 111 ? -0.255 2.878 0.434 1.00 93.12 111 PHE A O 1
ATOM 917 N N . THR A 1 112 ? 0.200 1.161 1.806 1.00 91.00 112 THR A N 1
ATOM 918 C CA . THR A 1 112 ? 1.649 1.339 1.865 1.00 91.00 112 THR A CA 1
ATOM 919 C C . THR A 1 112 ? 2.326 0.090 1.328 1.00 91.00 112 THR A C 1
ATOM 921 O O . THR A 1 112 ? 2.035 -1.009 1.786 1.00 91.00 112 THR A O 1
ATOM 924 N N . VAL A 1 113 ? 3.241 0.251 0.380 1.00 87.25 113 VAL A N 1
ATOM 925 C CA . VAL A 1 113 ? 4.114 -0.816 -0.122 1.00 87.25 113 VAL A CA 1
ATOM 926 C C . VAL A 1 113 ? 5.545 -0.376 0.110 1.00 87.25 113 VAL A C 1
ATOM 928 O O . VAL A 1 113 ? 5.905 0.739 -0.268 1.00 87.25 113 VAL A O 1
ATOM 931 N N . GLY A 1 114 ? 6.342 -1.215 0.757 1.00 82.62 114 GLY A N 1
ATOM 932 C CA . GLY A 1 114 ? 7.662 -0.800 1.193 1.00 82.62 114 GLY A CA 1
ATOM 933 C C . GLY A 1 114 ? 8.560 -1.946 1.614 1.00 82.62 114 GLY A C 1
ATOM 934 O O . GLY A 1 114 ? 8.086 -3.027 1.957 1.00 82.62 114 GLY A O 1
ATOM 935 N N . ASP A 1 115 ? 9.862 -1.679 1.609 1.00 79.12 115 ASP A N 1
ATOM 936 C CA . ASP A 1 115 ? 10.870 -2.656 2.028 1.00 79.12 115 ASP A CA 1
ATOM 937 C C . ASP A 1 115 ? 11.212 -2.544 3.524 1.00 79.12 115 ASP A C 1
ATOM 939 O O . ASP A 1 115 ? 11.709 -3.508 4.094 1.00 79.12 115 ASP A O 1
ATOM 943 N N . GLU A 1 116 ? 10.912 -1.399 4.152 1.00 83.69 116 GLU A N 1
ATOM 944 C CA . GLU A 1 116 ? 11.196 -1.104 5.563 1.00 83.69 116 GLU A CA 1
ATOM 945 C C . GLU A 1 116 ? 10.041 -0.304 6.204 1.00 83.69 116 GLU A C 1
ATOM 947 O O . GLU A 1 116 ? 10.168 0.858 6.598 1.00 83.69 116 GLU A O 1
ATOM 952 N N . ILE A 1 117 ? 8.845 -0.897 6.252 1.00 85.69 117 ILE A N 1
ATOM 953 C CA . ILE A 1 117 ? 7.669 -0.245 6.835 1.00 85.69 117 ILE A CA 1
ATOM 954 C C . ILE A 1 117 ? 7.694 -0.420 8.353 1.00 85.69 117 ILE A C 1
ATOM 956 O O . ILE A 1 117 ? 7.479 -1.512 8.887 1.00 85.69 117 ILE A O 1
ATOM 960 N N . ARG A 1 118 ? 7.831 0.685 9.086 1.00 89.06 118 ARG A N 1
ATOM 961 C CA . ARG A 1 118 ? 7.675 0.651 10.541 1.00 89.06 118 ARG A CA 1
ATOM 962 C C . ARG A 1 118 ? 6.244 0.279 10.924 1.00 89.06 118 ARG A C 1
ATOM 964 O O . ARG A 1 118 ? 5.289 1.011 10.655 1.00 89.06 118 ARG A O 1
ATOM 971 N N . THR A 1 119 ? 6.107 -0.851 11.605 1.00 89.81 119 THR A N 1
ATOM 972 C CA . THR A 1 119 ? 4.819 -1.490 11.846 1.00 89.81 119 THR A CA 1
ATOM 973 C C . THR A 1 119 ? 4.686 -1.963 13.285 1.00 89.81 119 THR A C 1
ATOM 975 O O . THR A 1 119 ? 5.594 -2.547 13.872 1.00 89.81 119 THR A O 1
ATOM 978 N N . GLN A 1 120 ? 3.532 -1.683 13.880 1.00 92.94 120 GLN A N 1
ATOM 979 C CA . GLN A 1 120 ? 3.219 -2.070 15.245 1.00 92.94 120 GLN A CA 1
ATOM 980 C C . GLN A 1 120 ? 1.714 -2.298 15.357 1.00 92.94 120 GLN A C 1
ATOM 982 O O . GLN A 1 120 ? 0.940 -1.425 14.967 1.00 92.94 120 GLN A O 1
ATOM 987 N N . PHE A 1 121 ? 1.323 -3.445 15.911 1.00 92.19 121 PHE A N 1
ATOM 988 C CA . PHE A 1 121 ? -0.058 -3.710 16.311 1.00 92.19 121 PHE A CA 1
ATOM 989 C C . PHE A 1 121 ? -0.242 -3.300 17.768 1.00 92.19 121 PHE A C 1
ATOM 991 O O . PHE A 1 121 ? -0.691 -2.196 18.068 1.00 92.19 121 PHE A O 1
ATOM 998 N N . THR A 1 122 ? 0.227 -4.140 18.686 1.00 88.94 122 THR A N 1
ATOM 999 C CA . THR A 1 122 ? 0.358 -3.820 20.109 1.00 88.94 122 THR A CA 1
ATOM 1000 C C . THR A 1 122 ? 1.756 -4.214 20.590 1.00 88.94 122 THR A C 1
ATOM 1002 O O . THR A 1 122 ? 2.387 -5.072 19.967 1.00 88.94 122 THR A O 1
ATOM 1005 N N . PRO A 1 123 ? 2.261 -3.640 21.701 1.00 86.25 123 PRO A N 1
ATOM 1006 C CA . PRO A 1 123 ? 3.586 -3.985 22.226 1.00 86.25 123 PRO A CA 1
ATOM 1007 C C . PRO A 1 123 ? 3.808 -5.481 22.503 1.00 86.25 123 PRO A C 1
ATOM 1009 O O . PRO A 1 123 ? 4.955 -5.903 22.569 1.00 86.25 123 PRO A O 1
ATOM 1012 N N . LEU A 1 124 ? 2.731 -6.261 22.664 1.00 90.62 124 LEU A N 1
ATOM 1013 C CA . LEU A 1 124 ? 2.766 -7.688 23.001 1.00 90.62 124 LEU A CA 1
ATOM 1014 C C . LEU A 1 124 ? 2.526 -8.625 21.808 1.00 90.62 124 LEU A C 1
ATOM 1016 O O . LEU A 1 124 ? 2.667 -9.830 21.966 1.00 90.62 124 LEU A O 1
ATOM 1020 N N . THR A 1 125 ? 2.131 -8.105 20.643 1.00 89.62 125 THR A N 1
ATOM 1021 C CA . THR A 1 125 ? 1.766 -8.941 19.483 1.00 89.62 125 THR A CA 1
ATOM 1022 C C . THR A 1 125 ? 2.737 -8.763 18.329 1.00 89.62 125 THR A C 1
ATOM 1024 O O . THR A 1 125 ? 3.327 -9.730 17.862 1.00 89.62 125 THR A O 1
ATOM 1027 N N . LEU A 1 126 ? 2.951 -7.523 17.887 1.00 88.88 126 LEU A N 1
ATOM 1028 C CA . LEU A 1 126 ? 3.852 -7.225 16.783 1.00 88.88 126 LEU A CA 1
ATOM 1029 C C . LEU A 1 126 ? 4.448 -5.832 16.942 1.00 88.88 126 LEU A C 1
ATOM 1031 O O . LEU A 1 126 ? 3.725 -4.836 17.052 1.00 88.88 126 LEU A O 1
ATOM 1035 N N . LYS A 1 127 ? 5.777 -5.767 16.875 1.00 89.94 127 LYS A N 1
ATOM 1036 C CA . LYS A 1 127 ? 6.550 -4.528 16.808 1.00 89.94 127 LYS A CA 1
ATOM 1037 C C . LYS A 1 127 ? 7.775 -4.758 15.926 1.00 89.94 127 LYS A C 1
ATOM 1039 O O . LYS A 1 127 ? 8.751 -5.352 16.369 1.00 89.94 127 LYS A O 1
ATOM 1044 N N . GLN A 1 128 ? 7.715 -4.277 14.690 1.00 85.88 128 GLN A N 1
ATOM 1045 C CA . GLN A 1 128 ? 8.722 -4.519 13.659 1.00 85.88 128 GLN A CA 1
ATOM 1046 C C . GLN A 1 128 ? 9.100 -3.203 12.980 1.00 85.88 128 GLN A C 1
ATOM 1048 O O . GLN A 1 128 ? 8.237 -2.453 12.524 1.00 85.88 128 GLN A O 1
ATOM 1053 N N . ALA A 1 129 ? 10.394 -2.885 12.947 1.00 82.00 129 ALA A N 1
ATOM 1054 C CA . ALA A 1 129 ? 10.874 -1.644 12.343 1.00 82.00 129 ALA A CA 1
ATOM 1055 C C . ALA A 1 129 ? 10.960 -1.732 10.812 1.00 82.00 129 ALA A C 1
ATOM 1057 O O . ALA A 1 129 ? 10.652 -0.745 10.153 1.00 82.00 129 ALA A O 1
ATOM 1058 N N . GLY A 1 130 ? 11.308 -2.906 10.276 1.00 78.25 130 GLY A N 1
ATOM 1059 C CA . GLY A 1 130 ? 11.608 -3.098 8.858 1.00 78.25 130 GLY A CA 1
ATOM 1060 C C . GLY A 1 130 ? 10.650 -4.000 8.096 1.00 78.25 130 GLY A C 1
ATOM 1061 O O . GLY A 1 130 ? 11.086 -4.727 7.220 1.00 78.25 130 GLY A O 1
ATOM 1062 N N . PHE A 1 131 ? 9.347 -3.967 8.395 1.00 84.38 131 PHE A N 1
ATOM 1063 C CA . PHE A 1 131 ? 8.399 -4.847 7.708 1.00 84.38 131 PHE A CA 1
ATOM 1064 C C . PHE A 1 131 ? 8.447 -4.647 6.184 1.00 84.38 131 PHE A C 1
ATOM 1066 O O . PHE A 1 131 ? 8.104 -3.576 5.680 1.00 84.38 131 PHE A O 1
ATOM 1073 N N . ASN A 1 132 ? 8.843 -5.695 5.462 1.00 83.94 132 ASN A N 1
ATOM 1074 C CA . ASN A 1 132 ? 8.902 -5.711 4.005 1.00 83.94 132 ASN A CA 1
ATOM 1075 C C . ASN A 1 132 ? 7.607 -6.291 3.433 1.00 83.94 132 ASN A C 1
ATOM 1077 O O . ASN A 1 132 ? 7.297 -7.464 3.650 1.00 83.94 132 ASN A O 1
ATOM 1081 N N . GLY A 1 133 ? 6.848 -5.488 2.696 1.00 85.19 133 GLY A N 1
ATOM 1082 C CA . GLY A 1 133 ? 5.619 -5.937 2.061 1.00 85.19 133 GLY A CA 1
ATOM 1083 C C . GLY A 1 133 ? 4.589 -4.831 1.902 1.00 85.19 133 GLY A C 1
ATOM 1084 O O . GLY A 1 133 ? 4.902 -3.693 1.554 1.00 85.19 133 GLY A O 1
ATOM 1085 N N . VAL A 1 134 ? 3.334 -5.200 2.127 1.00 90.12 134 VAL A N 1
ATOM 1086 C CA . VAL A 1 134 ? 2.164 -4.341 1.988 1.00 90.12 134 VAL A CA 1
ATOM 1087 C C . VAL A 1 134 ? 1.518 -4.136 3.350 1.00 90.12 134 VAL A C 1
ATOM 1089 O O . VAL A 1 134 ? 1.240 -5.092 4.072 1.00 90.12 134 VAL A O 1
ATOM 1092 N N . ARG A 1 135 ? 1.222 -2.881 3.672 1.00 93.00 135 ARG A N 1
ATOM 1093 C CA . ARG A 1 135 ? 0.426 -2.472 4.822 1.00 93.00 135 ARG A CA 1
ATOM 1094 C C . ARG A 1 135 ? -0.795 -1.701 4.346 1.00 93.00 135 ARG A C 1
ATOM 1096 O O . ARG A 1 135 ? -0.667 -0.699 3.647 1.00 93.00 135 ARG A O 1
ATOM 1103 N N . TRP A 1 136 ? -1.971 -2.136 4.767 1.00 95.31 136 TRP A N 1
ATOM 1104 C CA . TRP A 1 136 ? -3.230 -1.470 4.480 1.00 95.31 136 TRP A CA 1
ATOM 1105 C C . TRP A 1 136 ? -3.902 -1.035 5.778 1.00 95.31 136 TRP A C 1
ATOM 1107 O O . TRP A 1 136 ? -4.297 -1.863 6.592 1.00 95.31 136 TRP A O 1
ATOM 1117 N N . ASP A 1 137 ? -4.022 0.273 5.974 1.00 96.88 137 ASP A N 1
ATOM 1118 C CA . ASP A 1 137 ? -4.740 0.865 7.094 1.00 96.88 137 ASP A CA 1
ATOM 1119 C C . ASP A 1 137 ? -6.117 1.355 6.636 1.00 96.88 137 ASP A C 1
ATOM 1121 O O . ASP A 1 137 ? -6.256 2.012 5.600 1.00 96.88 137 ASP A O 1
ATOM 1125 N N . PHE A 1 138 ? -7.143 1.081 7.431 1.00 96.88 138 PHE A N 1
ATOM 1126 C CA . PHE A 1 138 ? -8.497 1.577 7.218 1.00 96.88 138 PHE A CA 1
ATOM 1127 C C . PHE A 1 138 ? -9.055 2.155 8.516 1.00 96.88 138 PHE A C 1
ATOM 1129 O O . PHE A 1 138 ? -8.948 1.562 9.587 1.00 96.88 138 PHE A O 1
ATOM 1136 N N . HIS A 1 139 ? -9.658 3.333 8.430 1.00 97.06 139 HIS A N 1
ATOM 1137 C CA . HIS A 1 139 ? -10.136 4.090 9.574 1.00 97.06 139 HIS A CA 1
ATOM 1138 C C . HIS A 1 139 ? -11.547 4.609 9.324 1.00 97.06 139 HIS A C 1
ATOM 1140 O O . HIS A 1 139 ? -11.842 5.188 8.284 1.00 97.06 139 HIS A O 1
ATOM 1146 N N . THR A 1 140 ? -12.382 4.493 10.348 1.00 95.62 140 THR A N 1
ATOM 1147 C CA . THR A 1 140 ? -13.690 5.138 10.502 1.00 95.62 140 THR A CA 1
ATOM 1148 C C . THR A 1 140 ? -13.769 5.725 11.918 1.00 95.62 140 THR A C 1
ATOM 1150 O O . THR A 1 140 ? -12.951 5.355 12.763 1.00 95.62 140 THR A O 1
ATOM 1153 N N . PRO A 1 141 ? -14.766 6.565 12.254 1.00 93.75 141 PRO A N 1
ATOM 1154 C CA . PRO A 1 141 ? -14.844 7.177 13.583 1.00 93.75 141 PRO A CA 1
ATOM 1155 C C . PRO A 1 141 ? -14.893 6.157 14.731 1.00 93.75 141 PRO A C 1
ATOM 1157 O O . PRO A 1 141 ? -14.430 6.443 15.834 1.00 93.75 141 PRO A O 1
ATOM 1160 N N . LYS A 1 142 ? -15.437 4.960 14.468 1.00 94.44 142 LYS A N 1
ATOM 1161 C CA . LYS A 1 142 ? -15.558 3.882 15.457 1.00 94.44 142 LYS A CA 1
ATOM 1162 C C . LYS A 1 142 ? -14.536 2.765 15.286 1.00 94.44 142 LYS A C 1
ATOM 1164 O O . LYS A 1 142 ? -14.206 2.139 16.280 1.00 94.44 142 LYS A O 1
ATOM 1169 N N . ASN A 1 143 ? -14.047 2.498 14.075 1.00 95.44 143 ASN A N 1
ATOM 1170 C CA . ASN A 1 143 ? -13.225 1.319 13.780 1.00 95.44 143 ASN A CA 1
ATOM 1171 C C . ASN A 1 143 ? -11.898 1.681 13.127 1.00 95.44 143 ASN A C 1
ATOM 1173 O O . ASN A 1 143 ? -11.842 2.562 12.270 1.00 95.44 143 ASN A O 1
ATOM 1177 N N . ARG A 1 144 ? -10.860 0.924 13.465 1.00 96.56 144 ARG A N 1
ATOM 1178 C CA . ARG A 1 144 ? -9.527 0.995 12.873 1.00 96.56 144 ARG A CA 1
ATOM 1179 C C . ARG A 1 144 ? -9.083 -0.411 12.524 1.00 96.56 144 ARG A C 1
ATOM 1181 O O . ARG A 1 144 ? -9.227 -1.311 13.342 1.00 96.56 144 ARG A O 1
ATOM 1188 N N . TRP A 1 145 ? -8.544 -0.572 11.333 1.00 96.50 145 TRP A N 1
ATOM 1189 C CA . TRP A 1 145 ? -8.022 -1.828 10.831 1.00 96.50 145 TRP A CA 1
ATOM 1190 C C . TRP A 1 145 ? -6.627 -1.582 10.282 1.00 96.50 145 TRP A C 1
ATOM 1192 O O . TRP A 1 145 ? -6.401 -0.579 9.606 1.00 96.50 145 TRP A O 1
ATOM 1202 N N . THR A 1 146 ? -5.723 -2.512 10.540 1.00 96.81 146 THR A N 1
ATOM 1203 C CA . THR A 1 146 ? -4.424 -2.592 9.883 1.00 96.81 146 THR A CA 1
ATOM 1204 C C . THR A 1 146 ? -4.240 -4.019 9.409 1.00 96.81 146 THR A C 1
ATOM 1206 O O . THR A 1 146 ? -4.315 -4.952 10.201 1.00 96.81 146 THR A O 1
ATOM 1209 N N . LEU A 1 147 ? -3.990 -4.186 8.120 1.00 95.69 147 LEU A N 1
ATOM 1210 C CA . LEU A 1 147 ? -3.682 -5.459 7.490 1.00 95.69 147 LEU A CA 1
ATOM 1211 C C . LEU A 1 147 ? -2.250 -5.410 6.981 1.00 95.69 147 LEU A C 1
ATOM 1213 O O . LEU A 1 147 ? -1.822 -4.421 6.389 1.00 95.69 147 LEU A O 1
ATOM 1217 N N . LEU A 1 148 ? -1.517 -6.482 7.222 1.00 92.88 148 LEU A N 1
ATOM 1218 C CA . LEU A 1 148 ? -0.144 -6.673 6.802 1.00 92.88 148 LEU A CA 1
ATOM 1219 C C . LEU A 1 148 ? -0.073 -7.908 5.930 1.00 92.88 148 LEU A C 1
ATOM 1221 O O . LEU A 1 148 ? -0.634 -8.952 6.265 1.00 92.88 148 LEU A O 1
ATOM 1225 N N . PHE A 1 149 ? 0.652 -7.782 4.834 1.00 89.75 149 PHE A N 1
ATOM 1226 C CA . PHE A 1 149 ? 0.913 -8.865 3.913 1.00 89.75 149 PHE A CA 1
ATOM 1227 C C . PHE A 1 149 ? 2.374 -8.830 3.488 1.00 89.75 149 PHE A C 1
ATOM 1229 O O . PHE A 1 149 ? 2.876 -7.791 3.063 1.00 89.75 149 PHE A O 1
ATOM 1236 N N . SER A 1 150 ? 3.051 -9.965 3.579 1.00 84.81 150 SER A N 1
ATOM 1237 C CA . SER A 1 150 ? 4.421 -10.119 3.106 1.00 84.81 150 SER A CA 1
ATOM 1238 C C . SER A 1 150 ? 4.585 -11.456 2.397 1.00 84.81 150 SER A C 1
ATOM 1240 O O . SER A 1 150 ? 3.918 -12.439 2.729 1.00 84.81 150 SER A O 1
ATOM 1242 N N . ARG A 1 151 ? 5.479 -11.487 1.409 1.00 80.06 151 ARG A N 1
ATOM 1243 C CA . ARG A 1 151 ? 5.926 -12.719 0.766 1.00 80.06 151 ARG A CA 1
ATOM 1244 C C . ARG A 1 151 ? 7.381 -12.952 1.139 1.00 80.06 151 ARG A C 1
ATOM 1246 O O . ARG A 1 151 ? 8.227 -12.105 0.866 1.00 80.06 151 ARG A O 1
ATOM 1253 N N . GLY A 1 152 ? 7.648 -14.131 1.671 1.00 68.50 152 GLY A N 1
ATOM 1254 C CA . GLY A 1 152 ? 8.956 -14.558 2.120 1.00 68.50 152 GLY A CA 1
ATOM 1255 C C . GLY A 1 152 ? 9.255 -14.095 3.539 1.00 68.50 152 GLY A C 1
ATOM 1256 O O . GLY A 1 152 ? 8.394 -13.624 4.287 1.00 68.50 152 GLY A O 1
ATOM 1257 N N . PHE A 1 153 ? 10.507 -14.294 3.914 1.00 56.72 153 PHE A N 1
ATOM 1258 C CA . PHE A 1 153 ? 11.051 -13.880 5.193 1.00 56.72 153 PHE A CA 1
ATOM 1259 C C . PHE A 1 153 ? 11.546 -12.431 5.110 1.00 56.72 153 PHE A C 1
ATOM 1261 O O . PHE A 1 153 ? 12.123 -12.028 4.099 1.00 56.72 153 PHE A O 1
ATOM 1268 N N . ASP A 1 154 ? 11.343 -11.647 6.171 1.00 55.44 154 ASP A N 1
ATOM 1269 C CA . ASP A 1 154 ? 11.906 -10.300 6.259 1.00 55.44 154 ASP A CA 1
ATOM 1270 C C . ASP A 1 154 ? 13.416 -10.373 6.531 1.00 55.44 154 ASP A C 1
ATOM 1272 O O . ASP A 1 154 ? 13.872 -10.427 7.674 1.00 55.44 154 ASP A O 1
ATOM 1276 N N . ALA A 1 155 ? 14.199 -10.383 5.453 1.00 49.50 155 ALA A N 1
ATOM 1277 C CA . ALA A 1 155 ? 15.655 -10.396 5.523 1.00 49.50 155 ALA A CA 1
ATOM 1278 C C . ALA A 1 155 ? 16.247 -9.105 6.126 1.00 49.50 155 ALA A C 1
ATOM 1280 O O . ALA A 1 155 ? 17.410 -9.110 6.524 1.00 49.50 155 ALA A O 1
ATOM 1281 N N . SER A 1 156 ? 15.476 -8.012 6.247 1.00 49.56 156 SER A N 1
ATOM 1282 C CA . SER A 1 156 ? 15.982 -6.754 6.820 1.00 49.56 156 SER A CA 1
ATOM 1283 C C . SER A 1 156 ? 16.301 -6.860 8.318 1.00 49.56 156 SER A C 1
ATOM 1285 O O . SER A 1 156 ? 17.133 -6.113 8.831 1.00 49.56 156 SER A O 1
ATOM 1287 N N . LEU A 1 157 ? 15.700 -7.830 9.018 1.00 42.94 157 LEU A N 1
ATOM 1288 C CA . LEU A 1 157 ? 15.964 -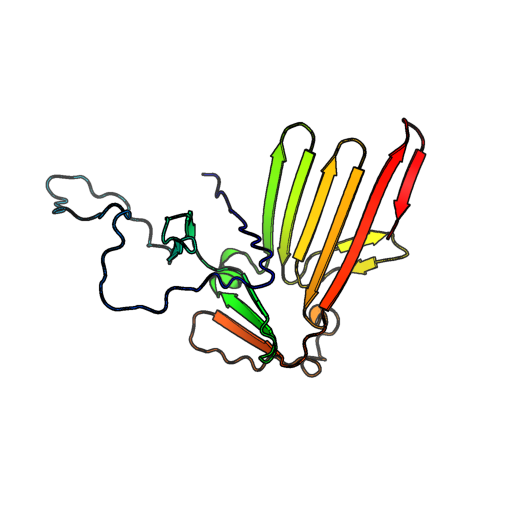8.103 10.435 1.00 42.94 157 LEU A CA 1
ATOM 1289 C C . LEU A 1 157 ? 17.254 -8.901 10.672 1.00 42.94 157 LEU A C 1
ATOM 1291 O O . LEU A 1 157 ? 17.697 -9.023 11.813 1.00 42.94 157 LEU A O 1
ATOM 1295 N N . PHE A 1 158 ? 17.860 -9.439 9.612 1.00 49.12 158 PHE A N 1
ATOM 1296 C CA . PHE A 1 158 ? 19.013 -10.330 9.687 1.00 49.12 158 PHE A CA 1
ATOM 1297 C C . PHE A 1 158 ? 20.053 -9.970 8.614 1.00 49.12 158 PHE A C 1
ATOM 1299 O O . PHE A 1 158 ? 20.250 -10.742 7.671 1.00 49.12 158 PHE A O 1
ATOM 1306 N N . PRO A 1 159 ? 20.737 -8.814 8.746 1.00 40.56 159 PRO A N 1
ATOM 1307 C CA . PRO A 1 159 ? 21.793 -8.405 7.824 1.00 40.56 159 PRO A CA 1
ATOM 1308 C C . PRO A 1 159 ? 22.963 -9.393 7.953 1.00 40.56 159 PRO A C 1
ATOM 1310 O O . PRO A 1 159 ? 23.762 -9.303 8.881 1.00 40.56 159 PRO A O 1
ATOM 1313 N N . GLY A 1 160 ? 23.014 -10.400 7.079 1.00 40.97 160 GLY A N 1
ATOM 1314 C CA . GLY A 1 160 ? 23.976 -11.507 7.147 1.00 40.97 160 GLY A CA 1
ATOM 1315 C C . GLY A 1 160 ? 23.378 -12.895 6.891 1.00 40.97 160 GLY A C 1
ATOM 1316 O O . GLY A 1 160 ? 24.129 -13.836 6.647 1.00 40.97 160 GLY A O 1
ATOM 1317 N N . PHE A 1 161 ? 22.047 -13.033 6.885 1.00 40.88 161 PHE A N 1
ATOM 1318 C CA . PHE A 1 161 ? 21.345 -14.246 6.446 1.00 40.88 161 PHE A CA 1
ATOM 1319 C C . PHE A 1 161 ? 20.765 -14.078 5.037 1.00 40.88 161 PHE A C 1
ATOM 1321 O O . PHE A 1 161 ? 19.624 -14.450 4.763 1.00 40.88 161 PHE A O 1
ATOM 1328 N N . ASP A 1 162 ? 21.579 -13.578 4.108 1.00 39.25 162 ASP A N 1
ATOM 1329 C CA . ASP A 1 162 ? 21.215 -13.406 2.696 1.00 39.25 162 ASP A CA 1
ATOM 1330 C C . ASP A 1 162 ? 20.858 -14.742 2.000 1.00 39.25 162 ASP A C 1
ATOM 1332 O O . ASP A 1 162 ? 20.458 -14.750 0.839 1.00 39.25 162 ASP A O 1
ATOM 1336 N N . SER A 1 163 ? 20.977 -15.882 2.690 1.00 36.69 163 SER A N 1
ATOM 1337 C CA . SER A 1 163 ? 21.009 -17.226 2.103 1.00 36.69 163 SER A CA 1
ATOM 1338 C C . SER A 1 163 ? 19.767 -18.100 2.329 1.00 36.69 163 SER A C 1
ATOM 1340 O O . SER A 1 163 ? 19.694 -19.159 1.715 1.00 36.69 163 SER A O 1
ATOM 1342 N N . PHE A 1 164 ? 18.776 -17.713 3.146 1.00 37.91 164 PHE A N 1
ATOM 1343 C CA . PHE A 1 164 ? 17.560 -18.547 3.320 1.00 37.91 164 PHE A CA 1
ATOM 1344 C C . PHE A 1 164 ? 16.462 -18.275 2.288 1.00 37.91 164 PHE A C 1
ATOM 1346 O O . PHE A 1 164 ? 15.607 -19.122 2.045 1.00 37.91 164 PHE A O 1
ATOM 1353 N N . SER A 1 165 ? 16.523 -17.121 1.633 1.00 36.19 165 SER A N 1
ATOM 1354 C CA . SER A 1 165 ? 15.675 -16.775 0.498 1.00 36.19 165 SER A CA 1
ATOM 1355 C C . SER A 1 165 ? 16.470 -15.951 -0.500 1.00 36.19 165 SER A C 1
ATOM 1357 O O . SER A 1 165 ? 15.932 -14.968 -0.996 1.00 36.19 165 SER A O 1
ATOM 1359 N N . SER A 1 166 ? 17.753 -16.286 -0.725 1.00 36.50 166 SER A N 1
ATOM 1360 C CA . SER A 1 166 ? 18.581 -15.613 -1.732 1.00 36.50 166 SER A CA 1
ATOM 1361 C C . SER A 1 166 ? 17.771 -15.578 -3.021 1.00 36.50 166 SER A C 1
ATOM 1363 O O . SER A 1 166 ? 17.631 -16.622 -3.669 1.00 36.50 166 SER A O 1
ATOM 1365 N N . PRO A 1 167 ? 17.180 -14.426 -3.395 1.00 38.78 167 PRO A N 1
ATOM 1366 C CA . PRO A 1 167 ? 16.618 -14.344 -4.710 1.00 38.78 167 PRO A CA 1
ATOM 1367 C C . PRO A 1 167 ? 17.805 -14.576 -5.624 1.00 38.78 167 PRO A C 1
ATOM 1369 O O . PRO A 1 167 ? 18.858 -13.958 -5.426 1.00 38.78 167 PRO A O 1
ATOM 1372 N N . VAL A 1 168 ? 17.670 -15.432 -6.632 1.00 39.50 168 VAL A N 1
ATOM 1373 C CA . VAL A 1 168 ? 18.545 -15.260 -7.782 1.00 39.50 168 VAL A CA 1
ATOM 1374 C C . VAL A 1 168 ? 18.257 -13.834 -8.241 1.00 39.50 168 VAL A C 1
ATOM 1376 O O . VAL A 1 168 ? 17.225 -13.575 -8.858 1.00 39.50 168 VAL A O 1
ATOM 1379 N N . ARG A 1 169 ? 19.111 -12.877 -7.854 1.00 44.94 169 ARG A N 1
ATOM 1380 C CA . ARG A 1 169 ? 19.110 -11.530 -8.405 1.00 44.94 169 ARG A CA 1
ATOM 1381 C C . ARG A 1 169 ? 19.579 -11.713 -9.832 1.00 44.94 169 ARG A C 1
ATOM 1383 O O . ARG A 1 169 ? 20.737 -11.474 -10.155 1.00 44.94 169 ARG A O 1
ATOM 1390 N N . VAL A 1 170 ? 18.685 -12.187 -10.692 1.00 44.31 170 VAL A N 1
ATOM 1391 C CA . VAL A 1 170 ? 18.892 -12.057 -12.118 1.00 44.31 170 VAL A CA 1
ATOM 1392 C C . VAL A 1 170 ? 18.624 -10.589 -12.377 1.00 44.31 170 VAL A C 1
ATOM 1394 O O . VAL A 1 170 ? 17.483 -10.148 -12.511 1.00 44.31 170 VAL A O 1
ATOM 1397 N N . MET A 1 171 ? 19.688 -9.799 -12.335 1.00 46.53 171 MET A N 1
ATOM 1398 C CA . MET A 1 171 ? 19.657 -8.450 -12.862 1.00 46.53 171 MET A CA 1
ATOM 1399 C C . MET A 1 171 ? 19.521 -8.595 -14.379 1.00 46.53 171 MET A C 1
ATOM 1401 O O . MET A 1 171 ? 20.508 -8.686 -15.105 1.00 46.53 171 MET A O 1
ATOM 1405 N N . ILE A 1 172 ? 18.281 -8.735 -14.854 1.00 46.25 172 ILE A N 1
ATOM 1406 C CA . ILE A 1 172 ? 17.961 -8.796 -16.281 1.00 46.25 172 ILE A CA 1
ATOM 1407 C C . ILE A 1 172 ? 17.974 -7.349 -16.783 1.00 46.25 172 ILE A C 1
ATOM 1409 O O . ILE A 1 172 ? 16.939 -6.711 -16.948 1.00 46.25 172 ILE A O 1
ATOM 1413 N N . GLY A 1 173 ? 19.178 -6.805 -16.955 1.00 51.25 173 GLY A N 1
ATOM 1414 C CA . GLY A 1 173 ? 19.403 -5.441 -17.431 1.00 51.25 173 GLY A CA 1
ATOM 1415 C C . GLY A 1 173 ? 19.358 -4.352 -16.344 1.00 51.25 173 GLY A C 1
ATOM 1416 O O . GLY A 1 173 ? 19.165 -4.638 -15.163 1.00 51.25 173 GLY A O 1
ATOM 1417 N N . PRO A 1 174 ? 19.564 -3.080 -16.729 1.00 56.28 174 PRO A N 1
ATOM 1418 C CA . PRO A 1 174 ? 19.730 -1.952 -15.806 1.00 56.28 174 PRO A CA 1
ATOM 1419 C C . PRO A 1 174 ? 18.422 -1.447 -15.167 1.00 56.28 174 PRO A C 1
ATOM 1421 O O . PRO A 1 174 ? 18.418 -0.364 -14.593 1.00 56.28 174 PRO A O 1
ATOM 1424 N N . GLU A 1 175 ? 17.297 -2.154 -15.309 1.00 63.25 175 GLU A N 1
ATOM 1425 C CA . GLU A 1 175 ? 15.975 -1.519 -15.215 1.00 63.25 175 GLU A CA 1
ATOM 1426 C C . GLU A 1 175 ? 15.046 -2.085 -14.126 1.00 63.25 175 GLU A C 1
ATOM 1428 O O . GLU A 1 175 ? 14.191 -1.353 -13.632 1.00 63.25 175 GLU A O 1
ATOM 1433 N N . PHE A 1 176 ? 15.212 -3.339 -13.686 1.00 63.44 176 PHE A N 1
ATOM 1434 C CA . PHE A 1 176 ? 14.401 -3.921 -12.607 1.00 63.44 176 PHE A CA 1
ATOM 1435 C C . PHE A 1 176 ? 15.111 -5.068 -11.871 1.00 63.44 176 PHE A C 1
ATOM 1437 O O . PHE A 1 176 ? 15.994 -5.734 -12.407 1.00 63.44 176 PHE A O 1
ATOM 1444 N N . VAL A 1 177 ? 14.677 -5.327 -10.635 1.00 70.31 177 VAL A N 1
ATOM 1445 C CA . VAL A 1 177 ? 15.046 -6.503 -9.835 1.00 70.31 177 VAL A CA 1
ATOM 1446 C C . VAL A 1 177 ? 13.880 -7.486 -9.849 1.00 70.31 177 VAL A C 1
ATOM 1448 O O . VAL A 1 177 ? 12.742 -7.113 -9.558 1.00 70.31 177 VAL A O 1
ATOM 1451 N N . ARG A 1 178 ? 14.160 -8.752 -10.163 1.00 71.44 178 ARG A N 1
ATOM 1452 C CA . ARG A 1 178 ? 13.170 -9.831 -10.230 1.00 71.44 178 ARG A CA 1
ATOM 1453 C C . ARG A 1 178 ? 13.569 -10.973 -9.302 1.00 71.44 178 ARG A C 1
ATOM 1455 O O . ARG A 1 178 ? 14.735 -11.350 -9.258 1.00 71.44 178 ARG A O 1
ATOM 1462 N N . ILE A 1 179 ? 12.596 -11.490 -8.557 1.00 73.44 179 ILE A N 1
ATOM 1463 C CA . ILE A 1 179 ? 12.761 -12.545 -7.558 1.00 73.44 179 ILE A CA 1
ATOM 1464 C C . ILE A 1 179 ? 11.720 -13.632 -7.802 1.00 73.44 179 ILE A C 1
ATOM 1466 O O . ILE A 1 179 ? 10.530 -13.414 -7.559 1.00 73.44 179 ILE A O 1
ATOM 1470 N N . HIS A 1 180 ? 12.178 -14.807 -8.220 1.00 77.50 180 HIS A N 1
ATOM 1471 C CA . HIS A 1 180 ? 11.347 -15.993 -8.418 1.00 77.50 180 HIS A CA 1
ATOM 1472 C C . HIS A 1 180 ? 11.527 -16.991 -7.267 1.00 77.50 180 HIS A C 1
ATOM 1474 O O . HIS A 1 180 ? 12.654 -17.265 -6.864 1.00 77.50 180 HIS A O 1
ATOM 1480 N N . GLU A 1 181 ? 10.422 -17.534 -6.760 1.00 72.00 181 GLU A N 1
ATOM 1481 C CA . GLU A 1 181 ? 10.376 -18.565 -5.719 1.00 72.00 181 GLU A CA 1
ATOM 1482 C C . GLU A 1 181 ? 9.354 -19.640 -6.100 1.00 72.00 181 GLU A C 1
ATOM 1484 O O . GLU A 1 181 ? 8.185 -19.332 -6.317 1.00 72.00 181 GLU A O 1
ATOM 1489 N N . ASP A 1 182 ? 9.751 -20.912 -6.136 1.00 78.69 182 ASP A N 1
ATOM 1490 C CA . ASP A 1 182 ? 8.821 -22.004 -6.471 1.00 78.69 182 ASP A CA 1
ATOM 1491 C C . ASP A 1 182 ? 7.823 -22.295 -5.335 1.00 78.69 182 ASP A C 1
ATOM 1493 O O . ASP A 1 182 ? 6.662 -22.642 -5.576 1.00 78.69 182 ASP A O 1
ATOM 1497 N N . ASN A 1 183 ? 8.260 -22.084 -4.089 1.00 74.12 183 ASN A N 1
ATOM 1498 C CA . ASN A 1 183 ? 7.494 -22.321 -2.866 1.00 74.12 183 ASN A CA 1
ATOM 1499 C C . ASN A 1 183 ? 7.544 -21.093 -1.935 1.00 74.12 183 ASN A C 1
ATOM 1501 O O . ASN A 1 183 ? 8.190 -21.157 -0.889 1.00 74.12 183 ASN A O 1
ATOM 1505 N N . PRO A 1 184 ? 6.889 -19.970 -2.293 1.00 75.75 184 PRO A N 1
ATOM 1506 C CA . PRO A 1 184 ? 6.820 -18.801 -1.419 1.00 75.75 184 PRO A CA 1
ATOM 1507 C C . PRO A 1 184 ? 6.077 -19.113 -0.112 1.00 75.75 184 PRO A C 1
ATOM 1509 O O . PRO A 1 184 ? 5.052 -19.800 -0.111 1.00 75.75 184 PRO A O 1
ATOM 1512 N N . VAL A 1 185 ? 6.538 -18.527 0.992 1.00 79.94 185 VAL A N 1
ATOM 1513 C CA . VAL A 1 185 ? 5.758 -18.424 2.234 1.00 79.94 185 VAL A CA 1
ATOM 1514 C C . VAL A 1 185 ? 5.065 -17.069 2.248 1.00 79.94 185 VAL A C 1
ATOM 1516 O O . VAL A 1 185 ? 5.712 -16.046 2.043 1.00 79.94 185 VAL A O 1
ATOM 1519 N N . TYR A 1 186 ? 3.760 -17.041 2.496 1.00 83.19 186 TYR A N 1
ATOM 1520 C CA . TYR A 1 186 ? 3.021 -15.793 2.657 1.00 83.19 186 TYR A CA 1
ATOM 1521 C C . TYR A 1 186 ? 2.687 -15.563 4.123 1.00 83.19 186 TYR A C 1
ATOM 1523 O O . TYR A 1 186 ? 2.084 -16.417 4.769 1.00 83.19 186 TYR A O 1
ATOM 1531 N N . ASN A 1 187 ? 3.058 -14.390 4.622 1.00 86.12 187 ASN A N 1
ATOM 1532 C CA . ASN A 1 187 ? 2.784 -13.956 5.980 1.00 86.12 187 ASN A CA 1
ATOM 1533 C C . ASN A 1 187 ? 1.660 -12.924 5.962 1.00 86.12 187 ASN A C 1
ATOM 1535 O O . ASN A 1 187 ? 1.691 -11.966 5.185 1.00 86.12 187 ASN A O 1
ATOM 1539 N N . PHE A 1 188 ? 0.690 -13.109 6.852 1.00 90.19 188 PHE A N 1
ATOM 1540 C CA . PHE A 1 188 ? -0.429 -12.198 7.031 1.00 90.19 188 PHE A CA 1
ATOM 1541 C C . PHE A 1 188 ? -0.546 -11.827 8.503 1.00 90.19 188 PHE A C 1
ATOM 1543 O O . PHE A 1 188 ? -0.386 -12.672 9.380 1.00 90.19 188 PHE A O 1
ATOM 1550 N N . GLY A 1 189 ? -0.843 -10.562 8.764 1.00 91.81 189 GLY A N 1
ATOM 1551 C CA . GLY A 1 189 ? -1.163 -10.071 10.096 1.00 91.81 189 GLY A CA 1
ATOM 1552 C C . GLY A 1 189 ? -2.326 -9.103 10.009 1.00 91.81 189 GLY A C 1
ATOM 1553 O O . GLY A 1 189 ? -2.415 -8.326 9.060 1.00 91.81 189 GLY A O 1
ATOM 1554 N N . ALA A 1 190 ? -3.210 -9.126 10.994 1.00 95.56 190 ALA A N 1
ATOM 1555 C CA . ALA A 1 190 ? -4.311 -8.187 11.075 1.00 95.56 190 ALA A CA 1
ATOM 1556 C C . ALA A 1 190 ? -4.379 -7.609 12.480 1.00 95.56 190 ALA A C 1
ATOM 1558 O O . ALA A 1 190 ? -4.098 -8.289 13.454 1.00 95.56 190 ALA A O 1
ATOM 1559 N N . HIS A 1 191 ? -4.777 -6.353 12.582 1.00 96.44 191 HIS A N 1
ATOM 1560 C CA . HIS A 1 191 ? -5.184 -5.762 13.838 1.00 96.44 191 HIS A CA 1
ATOM 1561 C C . HIS A 1 191 ? -6.456 -4.970 13.613 1.00 96.44 191 HIS A C 1
ATOM 1563 O O . HIS A 1 191 ? -6.562 -4.190 12.665 1.00 96.44 191 HIS A O 1
ATOM 1569 N N . TRP A 1 192 ? -7.413 -5.158 14.506 1.00 96.81 192 TRP A N 1
ATOM 1570 C CA . TRP A 1 192 ? -8.657 -4.420 14.517 1.00 96.81 192 TRP A CA 1
ATOM 1571 C C . TRP A 1 192 ? -8.879 -3.801 15.885 1.00 96.81 192 TRP A C 1
ATOM 1573 O O . TRP A 1 192 ? -8.658 -4.433 16.914 1.00 96.81 192 TRP A O 1
ATOM 1583 N N . GLN A 1 193 ? -9.366 -2.567 15.887 1.00 96.38 193 GLN A N 1
ATOM 1584 C CA . GLN A 1 193 ? -9.764 -1.851 17.082 1.00 96.38 193 GLN A CA 1
ATOM 1585 C C . GLN A 1 193 ? -11.108 -1.167 16.845 1.00 96.38 193 GLN A C 1
ATOM 1587 O O . GLN A 1 193 ? -11.324 -0.543 15.804 1.00 96.38 193 GLN A O 1
ATOM 1592 N N . THR A 1 194 ? -11.999 -1.234 17.828 1.00 96.06 194 THR A N 1
ATOM 1593 C CA . THR A 1 194 ? -13.290 -0.553 17.806 1.00 96.06 194 THR A CA 1
ATOM 1594 C C . THR A 1 194 ? -13.562 0.195 19.103 1.00 96.06 194 THR A C 1
ATOM 1596 O O . THR A 1 194 ? -13.137 -0.220 20.184 1.00 96.06 194 THR A O 1
ATOM 1599 N N . ARG A 1 195 ? -14.272 1.317 19.001 1.00 95.19 195 ARG A N 1
ATOM 1600 C CA . ARG A 1 195 ? -14.758 2.086 20.146 1.00 95.19 195 ARG A CA 1
ATOM 1601 C C . ARG A 1 195 ? -16.249 1.826 20.346 1.00 95.19 195 ARG A C 1
ATOM 1603 O O . ARG A 1 195 ? -17.058 2.102 19.458 1.00 95.19 195 ARG A O 1
ATOM 1610 N N . VAL A 1 196 ? -16.602 1.324 21.527 1.00 91.81 196 VAL A N 1
ATOM 1611 C CA . VAL A 1 196 ? -17.982 1.070 21.952 1.00 91.81 196 VAL A CA 1
ATOM 1612 C C . VAL A 1 196 ? -18.405 2.185 22.910 1.00 91.81 196 VAL A C 1
ATOM 1614 O O . VAL A 1 196 ? -17.888 2.299 24.021 1.00 91.81 196 VAL A O 1
ATOM 1617 N N . GLY A 1 197 ? -19.335 3.031 22.460 1.00 89.38 197 GLY A N 1
ATOM 1618 C CA . GLY A 1 197 ? -19.688 4.269 23.162 1.00 89.38 197 GLY A CA 1
ATOM 1619 C C . GLY A 1 197 ? -18.515 5.253 23.209 1.00 89.38 197 GLY A C 1
ATOM 1620 O O . GLY A 1 197 ? -17.695 5.280 22.291 1.00 89.38 197 GLY A O 1
ATOM 1621 N N . ASP A 1 198 ? -18.420 6.024 24.292 1.00 84.75 198 ASP A N 1
ATOM 1622 C CA . ASP A 1 198 ? -17.348 7.015 24.484 1.00 84.75 198 ASP A CA 1
ATOM 1623 C C . ASP A 1 198 ? -16.231 6.540 25.423 1.00 84.75 198 ASP A C 1
ATOM 1625 O O . ASP A 1 198 ? -15.235 7.236 25.604 1.00 84.75 198 ASP A O 1
ATOM 1629 N N . VAL A 1 199 ? -16.372 5.347 26.011 1.00 88.00 199 VAL A N 1
ATOM 1630 C CA . VAL A 1 199 ? -15.558 4.937 27.169 1.00 88.00 199 VAL A CA 1
ATOM 1631 C C . VAL A 1 199 ? -14.758 3.662 26.914 1.00 88.00 199 VAL A C 1
ATOM 1633 O O . VAL A 1 199 ? -13.646 3.523 27.417 1.00 88.00 199 VAL A O 1
ATOM 1636 N N . LEU A 1 200 ? -15.284 2.728 26.115 1.00 92.75 200 LEU A N 1
ATOM 1637 C CA . LEU A 1 200 ? -14.673 1.413 25.938 1.00 92.75 200 LEU A CA 1
ATOM 1638 C C . LEU A 1 200 ? -13.990 1.296 24.577 1.00 92.75 200 LEU A C 1
ATOM 1640 O O . LEU A 1 200 ? -14.580 1.577 23.533 1.00 92.75 200 LEU A O 1
ATOM 1644 N N . THR A 1 201 ? -12.745 0.829 24.588 1.00 92.69 201 THR A N 1
ATOM 1645 C CA . THR A 1 201 ? -11.999 0.493 23.376 1.00 92.69 201 THR A CA 1
ATOM 1646 C C . THR A 1 201 ? -11.630 -0.981 23.410 1.00 92.69 201 THR A C 1
ATOM 1648 O O . THR A 1 201 ? -10.974 -1.433 24.344 1.00 92.69 201 THR A O 1
ATOM 1651 N N . LEU A 1 202 ? -12.056 -1.717 22.389 1.00 92.62 202 LEU A N 1
ATOM 1652 C CA . LEU A 1 202 ? -11.787 -3.141 22.215 1.00 92.62 202 LEU A CA 1
ATOM 1653 C C . LEU A 1 202 ? -10.886 -3.334 21.002 1.00 92.62 202 LEU A C 1
ATOM 1655 O O . LEU A 1 202 ? -10.947 -2.549 20.058 1.00 92.62 202 LEU A O 1
ATOM 1659 N N . GLY A 1 203 ? -10.065 -4.376 21.006 1.00 92.50 203 GLY A N 1
ATOM 1660 C CA . GLY A 1 203 ? -9.264 -4.725 19.844 1.00 92.50 203 GLY A CA 1
ATOM 1661 C C . GLY A 1 203 ? -8.828 -6.179 19.849 1.00 92.50 203 GLY A C 1
ATOM 1662 O O . GLY A 1 203 ? -8.814 -6.825 20.894 1.00 92.50 203 GLY A O 1
ATOM 1663 N N . ALA A 1 204 ? -8.495 -6.670 18.663 1.00 93.12 204 ALA A N 1
ATOM 1664 C CA . ALA A 1 204 ? -8.033 -8.024 18.410 1.00 93.12 204 ALA A CA 1
ATOM 1665 C C . ALA A 1 204 ? -6.876 -7.990 17.407 1.00 93.12 204 ALA A C 1
ATOM 1667 O O . ALA A 1 204 ? -6.811 -7.096 16.557 1.00 93.12 204 ALA A O 1
ATOM 1668 N N . THR A 1 205 ? -5.975 -8.957 17.529 1.00 88.19 205 THR A N 1
ATOM 1669 C CA . THR A 1 205 ? -4.808 -9.136 16.666 1.00 88.19 205 THR A CA 1
ATOM 1670 C C . THR A 1 205 ? -4.671 -10.607 16.318 1.00 88.19 205 THR A C 1
ATOM 1672 O O . THR A 1 205 ? -4.932 -11.419 17.234 1.00 88.19 205 THR A O 1
#

Secondary structure (DSSP, 8-state):
------------SS---------S----TTSPP--S---TTTS-----------EEEE-TTS-EEEEE---EEEEEETTTEEEEEEEHHHHHTTTTEEEEEEEETTEEEEEEEEEEEEEES-TTT-EEEEEEEEEEEEE-SSEEEEEEEEES--GGG-TT-TTSS----B--SSSEEEEEESS--EEEEEEEEEEETTTEEEEE-

Foldseek 3Di:
DDDQPDPPPPPDPPDDQDQDPDDPDDDPPPDPDDDDDDDCVVPPDDPDDDDDQWGFGADPVSHTDDTHDCQWDWDQDVQPFIKIKGWVCCCPPVVQKDWHKDDDDQKIKIKIAGQFDQDDQDPPPDGGGGQHGIWMWIDHPFKIKIKDKDKADNCVVPPPPCDPQVFPQPCVDPIMGMGTDSDIDMDMDMKMWGDDPPPDIDIDD

Radius of gyration: 21.29 Å; chains: 1; bounding box: 44×54×65 Å

Sequence (205 aa):
MALVVVLAASLLLSARGQPYERPELGKFLRKPSPEGYLNYGKEEYRAYRRKLRVDPWYDYFGNFLMEGFSAFRLSERRPGGSEITKDMIYQAWFNNLVISKDSYGGWSTTFTVGDEIRTQFTPLTLKQAGFNGVRWDFHTPKNRWTLLFSRGFDASLFPGFDSFSSPVRVMIGPEFVRIHEDNPVYNFGAHWQTRVGDVLTLGAT

pLDDT: mean 70.87, std 20.78, range [20.72, 97.19]